Protein 7EN7 (pdb70)

Foldseek 3Di:
DPDPVVVVVVLVVLLVVQLVVLVVPDDVVVLLVVLVLQLQAQEEEEEDEDLQLVLSVVLQVLCVLLPHHYHRDHPLVVLQVVLLVDAASHEYEQEDADLEDPSSLNSLVNNVVRNHAYEYEYAPDDHSNVVSHPHYRHGDSPDDDPVCSSVSSSSRSNSSSVVSSVSNCVVVVPSSVVSVVVVVVVVVVVD

Sequence (191 aa):
DDSLEVIARKLNREKELALEQTCALLDYARLQKIIEVISKAPFIQITGLGGSALVGRDLSFKLMKIGYRVACEADTHVQATVSQALKKGDVQIAISYSGSKKEIVLCAEAARKQGATVIAITSLTDSPLRRLAHFTLDTVSGETEWRSSSMSTRTAQNSVTDLLFVGLVQLNDVESLKMIQRSSELTQRLK

CATH classification: 3.40.50.10490

Solvent-accessible surface area: 10628 Å² total; per-residue (Å²): 148,86,49,151,143,21,54,51,148,86,36,90,120,19,56,91,58,0,78,102,66,1,63,83,68,25,68,128,81,68,8,73,102,0,8,65,28,0,32,160,11,71,71,0,4,2,2,2,61,54,47,13,17,125,3,0,121,68,2,3,104,51,1,86,88,9,49,32,163,20,18,34,83,69,70,25,145,69,3,31,79,35,0,101,50,1,135,176,38,7,0,0,1,0,0,5,66,43,0,67,109,168,66,2,26,92,1,0,93,25,0,94,175,82,38,1,30,0,0,0,0,0,9,103,75,117,6,48,0,63,149,38,15,81,51,19,0,14,0,26,11,19,178,42,76,215,109,12,47,81,58,0,21,100,23,0,3,32,31,2,3,67,64,1,30,89,7,1,34,134,75,80,77,88,82,2,112,101,35,61,99,126,32,61,99,108,87,110,189,154,197

Structure (mmCIF, N/CA/C/O backbone):
data_7EN7
#
_entry.id   7EN7
#
_cell.length_a   58.411
_cell.length_b   72.759
_cell.length_c   81.765
_cell.angle_alpha   90.000
_cell.angle_beta   90.000
_cell.angle_gamma   90.000
#
_symmetry.space_group_name_H-M   'I 2 2 2'
#
loop_
_entity.id
_entity.type
_entity.pdbx_description
1 polymer 'HTH-type transcriptional regulator MurR'
2 non-polymer '(2R)-2-[(2R,3R,4R,5S,6R)-3-acetamido-2,5-bis(oxidanyl)-6-(phosphonooxymethyl)oxan-4-yl]oxypropanoic acid'
3 water water
#
loop_
_atom_site.group_PDB
_atom_site.id
_atom_site.type_symbol
_atom_site.label_atom_id
_atom_site.label_alt_id
_atom_site.label_comp_id
_atom_site.label_asym_id
_atom_site.label_entity_id
_atom_site.label_seq_id
_atom_site.pdbx_PDB_ins_code
_atom_site.Cartn_x
_atom_site.Cartn_y
_atom_site.Cartn_z
_atom_site.occupancy
_atom_site.B_iso_or_equiv
_atom_site.auth_seq_id
_atom_site.auth_comp_id
_atom_site.auth_asym_id
_atom_site.auth_atom_id
_atom_site.pdbx_PDB_model_num
ATOM 1 N N . ASP A 1 5 ? 21.621 -7.223 -33.193 1.00 35.12 95 ASP A N 1
ATOM 2 C CA . ASP A 1 5 ? 21.523 -5.857 -32.692 1.00 42.40 95 ASP A CA 1
ATOM 3 C C . ASP 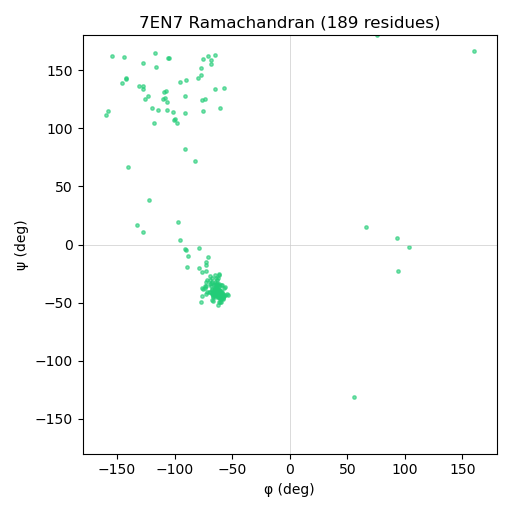A 1 5 ? 20.521 -5.783 -31.549 1.00 27.73 95 ASP A C 1
ATOM 4 O O . ASP A 1 5 ? 19.335 -6.050 -31.730 1.00 31.21 95 ASP A O 1
ATOM 9 N N . ASP A 1 6 ? 21.011 -5.418 -30.369 1.00 21.26 96 ASP A N 1
ATOM 10 C CA . ASP A 1 6 ? 20.205 -5.303 -29.162 1.00 18.63 96 ASP A CA 1
ATOM 11 C C . ASP A 1 6 ? 20.294 -3.891 -28.590 1.00 18.04 96 ASP A C 1
ATOM 12 O O . ASP A 1 6 ? 20.339 -3.691 -27.373 1.00 18.82 96 ASP A O 1
ATOM 17 N N . SER A 1 7 ? 20.329 -2.892 -29.470 1.00 17.43 97 SER A N 1
ATOM 18 C CA . SER A 1 7 ? 20.381 -1.508 -29.024 1.00 16.97 97 SER A CA 1
ATOM 19 C C . SER A 1 7 ? 19.065 -1.116 -28.364 1.00 14.22 97 SER A C 1
ATOM 20 O O . SER A 1 7 ? 18.019 -1.731 -28.580 1.00 14.38 97 SER A O 1
ATOM 23 N N . LEU A 1 8 ? 19.126 -0.064 -27.542 1.00 15.52 98 LEU A N 1
ATOM 24 C CA . LEU A 1 8 ? 17.920 0.415 -26.878 1.00 13.71 98 LEU A CA 1
ATOM 25 C C . LEU A 1 8 ? 16.846 0.825 -27.878 1.00 13.20 98 LEU A C 1
ATOM 26 O O . LEU A 1 8 ? 15.657 0.640 -27.618 1.00 13.42 98 LEU A O 1
ATOM 31 N N . GLU A 1 9 ? 17.239 1.385 -29.022 1.00 14.68 99 GLU A N 1
ATOM 32 C CA . GLU A 1 9 ? 16.247 1.765 -30.024 1.00 16.11 99 GLU A CA 1
ATOM 33 C C . GLU A 1 9 ? 15.538 0.540 -30.589 1.00 14.09 99 GLU A C 1
ATOM 34 O O . GLU A 1 9 ? 14.319 0.559 -30.794 1.00 14.91 99 GLU A O 1
ATOM 40 N N . VAL A 1 10 ? 16.289 -0.531 -30.856 1.00 14.61 100 VAL A N 1
ATOM 41 C CA . VAL A 1 10 ? 15.679 -1.774 -31.324 1.00 15.05 100 VAL A CA 1
ATOM 42 C C . VAL A 1 10 ? 14.767 -2.361 -30.253 1.00 13.68 100 VAL A C 1
ATOM 43 O O . VAL A 1 10 ? 13.661 -2.834 -30.547 1.00 14.23 100 VAL A O 1
ATOM 47 N N . ILE A 1 11 ? 15.216 -2.335 -28.997 1.00 13.25 101 ILE A N 1
ATOM 48 C CA . ILE A 1 11 ? 14.409 -2.843 -27.888 1.00 12.26 101 ILE A CA 1
ATOM 49 C C . ILE A 1 11 ? 13.095 -2.080 -27.789 1.00 12.34 101 ILE A C 1
ATOM 50 O O . ILE A 1 11 ? 12.021 -2.675 -27.655 1.00 12.82 101 ILE A O 1
ATOM 55 N N . ALA A 1 12 ? 13.163 -0.748 -27.855 1.00 13.07 102 ALA A N 1
ATOM 56 C CA . ALA A 1 12 ? 11.954 0.061 -27.742 1.00 12.52 102 ALA A CA 1
ATOM 57 C C . ALA A 1 12 ? 10.988 -0.234 -28.879 1.00 13.70 102 ALA A C 1
ATOM 58 O O . ALA A 1 12 ? 9.779 -0.369 -28.659 1.00 14.48 102 ALA A O 1
ATOM 60 N N . ARG A 1 13 ? 11.508 -0.350 -30.098 1.00 15.16 103 ARG A N 1
ATOM 61 C CA . ARG A 1 13 ? 10.665 -0.644 -31.252 1.00 17.86 103 ARG A CA 1
ATOM 62 C C . ARG A 1 13 ? 9.978 -1.995 -31.098 1.00 15.98 103 ARG A C 1
ATOM 63 O O . ARG A 1 13 ? 8.770 -2.124 -31.337 1.00 17.34 103 ARG A O 1
ATOM 71 N N . LYS A 1 14 ? 10.733 -3.013 -30.679 1.00 16.22 104 LYS A N 1
ATOM 72 C CA . LYS A 1 14 ? 10.162 -4.348 -30.532 1.00 16.03 104 LYS A CA 1
ATOM 73 C C . LYS A 1 14 ? 9.141 -4.384 -29.404 1.00 15.87 104 LYS A C 1
ATOM 74 O O . LYS A 1 14 ? 8.110 -5.062 -29.511 1.00 16.13 104 LYS A O 1
ATOM 80 N N . LEU A 1 15 ? 9.414 -3.669 -28.312 1.00 14.33 105 LEU A N 1
ATOM 81 C CA . LEU A 1 15 ? 8.490 -3.658 -27.187 1.00 13.40 105 LEU A CA 1
ATOM 82 C C . LEU A 1 15 ? 7.184 -2.962 -27.547 1.00 11.17 105 LEU A C 1
ATOM 83 O O . LEU A 1 15 ? 6.105 -3.428 -27.166 1.00 13.05 105 LEU A O 1
ATOM 88 N N . ASN A 1 16 ? 7.256 -1.838 -28.265 1.00 12.92 106 ASN A N 1
ATOM 89 C CA . ASN A 1 16 ? 6.028 -1.171 -28.689 1.00 12.55 106 ASN A CA 1
ATOM 90 C C . ASN A 1 16 ? 5.191 -2.075 -29.581 1.00 13.23 106 ASN A C 1
ATOM 91 O O . ASN A 1 16 ? 3.961 -2.122 -29.450 1.00 13.54 106 ASN A O 1
ATOM 96 N N . ARG A 1 17 ? 5.836 -2.808 -30.489 1.00 14.02 107 ARG A N 1
ATOM 97 C CA . ARG A 1 17 ? 5.099 -3.729 -31.345 1.00 15.45 107 ARG A CA 1
ATOM 98 C C . ARG A 1 17 ? 4.487 -4.863 -30.533 1.00 14.19 107 ARG A C 1
ATOM 99 O O . ARG A 1 17 ? 3.348 -5.274 -30.788 1.00 15.19 107 ARG A O 1
ATOM 107 N N . GLU A 1 18 ? 5.235 -5.385 -29.557 1.00 13.74 108 GLU A N 1
ATOM 108 C CA . GLU A 1 18 ? 4.709 -6.410 -28.661 1.00 14.30 108 GLU A CA 1
ATOM 109 C C . GLU A 1 18 ? 3.455 -5.925 -27.943 1.00 13.08 108 GLU A C 1
ATOM 110 O O . GLU A 1 18 ? 2.458 -6.655 -27.843 1.00 14.17 108 GLU A O 1
ATOM 116 N N . LYS A 1 19 ? 3.479 -4.692 -27.440 1.00 11.87 109 LYS A N 1
ATOM 117 C CA . LYS A 1 19 ? 2.308 -4.136 -26.774 1.00 11.62 109 LYS A CA 1
ATOM 118 C C . LYS A 1 19 ? 1.153 -3.931 -27.745 1.00 11.81 109 LYS A C 1
ATOM 119 O O . LYS A 1 19 ? -0.003 -4.218 -27.408 1.00 12.06 109 LYS A O 1
ATOM 125 N N . GLU A 1 20 ? 1.441 -3.447 -28.958 1.00 12.59 110 GLU A N 1
ATOM 126 C CA . GLU A 1 20 ? 0.391 -3.301 -29.964 1.00 12.45 110 GLU A CA 1
ATOM 127 C C . GLU A 1 20 ? -0.292 -4.633 -30.244 1.00 13.62 110 GLU A C 1
ATOM 128 O O . GLU A 1 20 ? -1.524 -4.700 -30.359 1.00 13.89 110 GLU A O 1
ATOM 134 N N . LEU A 1 21 ? 0.495 -5.704 -30.355 1.00 12.53 111 LEU A N 1
ATOM 135 C CA . LEU A 1 21 ? -0.066 -7.020 -30.641 1.00 15.02 111 LEU A CA 1
ATOM 136 C C . LEU A 1 21 ? -0.886 -7.542 -29.466 1.00 13.96 111 LEU A C 1
ATOM 137 O O . LEU A 1 21 ? -1.908 -8.212 -29.666 1.00 15.34 111 LEU A O 1
ATOM 142 N N . ALA A 1 22 ? -0.461 -7.245 -28.235 1.00 12.76 112 ALA A N 1
ATOM 143 C CA . ALA A 1 22 ? -1.249 -7.638 -27.073 1.00 12.09 112 ALA A CA 1
ATOM 144 C C . ALA A 1 22 ? -2.591 -6.921 -27.051 1.00 10.98 112 ALA A C 1
ATOM 145 O O . ALA A 1 22 ? -3.623 -7.536 -26.755 1.00 12.27 112 ALA A O 1
ATOM 147 N N . LEU A 1 23 ? -2.597 -5.620 -27.356 1.00 11.11 113 LEU A N 1
ATOM 148 C CA . LEU A 1 23 ? -3.849 -4.877 -27.434 1.00 12.10 113 LEU A CA 1
ATOM 149 C C . LEU A 1 23 ? -4.753 -5.467 -28.504 1.00 13.91 113 LEU A C 1
ATOM 150 O O . LEU A 1 23 ? -5.956 -5.666 -28.285 1.00 13.08 113 LEU A O 1
ATOM 155 N N . GLU A 1 24 ? -4.176 -5.767 -29.669 1.00 13.08 114 GLU A N 1
ATOM 156 C CA . GLU A 1 24 ? -4.949 -6.264 -30.801 1.00 14.49 114 GLU A CA 1
ATOM 157 C C . GLU A 1 24 ? -5.525 -7.642 -30.513 1.00 12.66 114 GLU A C 1
ATOM 158 O O . GLU A 1 24 ? -6.712 -7.897 -30.757 1.00 15.71 114 GLU A O 1
ATOM 164 N N . GLN A 1 25 ? -4.689 -8.558 -30.025 1.00 13.60 115 GLN A N 1
ATOM 165 C CA . GLN A 1 25 ? -5.147 -9.926 -29.812 1.00 13.19 115 GLN A CA 1
ATOM 166 C C . GLN A 1 25 ? -6.143 -10.015 -28.664 1.00 11.78 115 GLN A C 1
ATOM 167 O O . GLN A 1 25 ? -7.078 -10.821 -28.718 1.00 13.92 115 GLN A O 1
ATOM 173 N N . THR A 1 26 ? -5.975 -9.186 -27.636 1.00 10.79 116 THR A N 1
ATOM 174 C CA . THR A 1 26 ? -6.957 -9.142 -26.560 1.00 10.42 116 THR A CA 1
ATOM 175 C C . THR A 1 26 ? -8.283 -8.591 -27.066 1.00 11.74 116 THR A C 1
ATOM 176 O O . THR A 1 26 ? -9.350 -9.160 -26.789 1.00 11.57 116 THR A O 1
ATOM 180 N N . CYS A 1 27 ? -8.226 -7.513 -27.850 1.00 13.84 117 CYS A N 1
ATOM 181 C CA . CYS A 1 27 ? -9.434 -6.890 -28.375 1.00 15.03 117 CYS A CA 1
ATOM 182 C C . CYS A 1 27 ? -10.185 -7.847 -29.286 1.00 12.74 117 CYS A C 1
ATOM 183 O O . CYS A 1 27 ? -11.423 -7.891 -29.280 1.00 15.59 117 CYS A O 1
ATOM 186 N N . ALA A 1 28 ? -9.447 -8.637 -30.060 1.00 14.24 118 ALA A N 1
ATOM 187 C CA . ALA A 1 28 ? -10.061 -9.543 -31.019 1.00 16.44 118 ALA A CA 1
ATOM 188 C C . ALA A 1 28 ? -10.966 -10.576 -30.356 1.00 14.07 118 ALA A C 1
ATOM 189 O O . ALA A 1 28 ? -11.890 -11.076 -31.007 1.00 16.73 118 ALA A O 1
ATOM 191 N N . LEU A 1 29 ? -10.738 -10.909 -29.084 1.00 12.72 119 LEU A N 1
ATOM 192 C CA . LEU A 1 29 ? -11.522 -11.943 -28.417 1.00 12.75 119 LEU A CA 1
ATOM 193 C C . LEU A 1 29 ? -12.789 -11.420 -27.760 1.00 12.62 119 LEU A C 1
ATOM 194 O O . LEU A 1 29 ? -13.616 -12.225 -27.321 1.00 15.22 119 LEU A O 1
ATOM 199 N N . LEU A 1 30 ? -12.959 -10.106 -27.669 1.00 12.45 120 LEU A N 1
ATOM 200 C CA . LEU A 1 30 ? -14.083 -9.547 -26.932 1.00 13.26 120 LEU A CA 1
ATOM 201 C C . LEU A 1 30 ? -15.411 -9.913 -27.580 1.00 12.62 120 LEU A C 1
ATOM 202 O O . LEU A 1 30 ? -15.585 -9.779 -28.794 1.00 15.65 120 LEU A O 1
ATOM 207 N N . ASP A 1 31 ? -16.355 -10.355 -26.754 1.00 12.86 121 ASP A N 1
ATOM 208 C CA . ASP A 1 31 ? -17.760 -10.458 -27.129 1.00 13.70 121 ASP A CA 1
ATOM 209 C C . ASP A 1 31 ? -18.422 -9.196 -26.582 1.00 12.81 121 ASP A C 1
ATOM 210 O O . ASP A 1 31 ? -18.643 -9.082 -25.375 1.00 12.47 121 ASP A O 1
ATOM 215 N N . TYR A 1 32 ? -18.716 -8.245 -27.456 1.00 14.23 122 TYR A N 1
ATOM 216 C CA . TYR A 1 32 ? -19.181 -6.909 -27.001 1.00 14.10 122 TYR A CA 1
ATOM 217 C C . TYR A 1 32 ? -20.551 -6.949 -26.338 1.00 14.98 122 TYR A C 1
ATOM 218 O O . TYR A 1 32 ? -20.798 -6.130 -25.487 1.00 17.27 122 TYR A O 1
ATOM 227 N N . ALA A 1 33 ? -21.407 -7.858 -26.784 1.00 17.12 123 ALA A N 1
ATOM 228 C CA . ALA A 1 33 ? -22.682 -8.026 -26.091 1.00 18.69 123 ALA A CA 1
ATOM 229 C C . ALA A 1 33 ? -22.475 -8.558 -24.677 1.00 20.16 123 ALA A C 1
ATOM 230 O O . ALA A 1 33 ? -23.109 -8.085 -23.725 1.00 22.84 123 ALA A O 1
ATOM 232 N N . ARG A 1 34 ? -21.595 -9.547 -24.519 1.00 18.71 124 ARG A N 1
ATOM 233 C CA . ARG A 1 34 ? -21.281 -10.060 -23.190 1.00 22.32 124 ARG A CA 1
ATOM 234 C C . ARG A 1 34 ? -20.610 -8.985 -22.342 1.00 17.97 124 ARG A C 1
ATOM 235 O O . ARG A 1 34 ? -20.832 -8.903 -21.127 1.00 18.64 124 ARG A O 1
ATOM 243 N N . LEU A 1 35 ? -19.794 -8.141 -22.973 1.00 14.75 125 LEU A N 1
ATOM 244 C CA . LEU A 1 35 ? -19.118 -7.082 -22.236 1.00 13.31 125 LEU A CA 1
ATOM 245 C C . LEU A 1 35 ? -20.108 -6.049 -21.707 1.00 12.58 125 LEU A C 1
ATOM 246 O O . LEU A 1 35 ? -19.990 -5.599 -20.559 1.00 12.54 125 LEU A O 1
ATOM 251 N N . GLN A 1 36 ? -21.088 -5.659 -22.524 1.00 14.40 126 GLN A N 1
ATOM 252 C CA . GLN A 1 36 ? -22.094 -4.712 -22.052 1.00 14.59 126 GLN A CA 1
ATOM 253 C C . GLN A 1 36 ? -22.841 -5.262 -20.844 1.00 17.40 126 GLN A C 1
ATOM 254 O O . GLN A 1 36 ? -23.131 -4.524 -19.894 1.00 15.20 126 GLN A O 1
ATOM 260 N N . LYS A 1 37 ? -23.156 -6.562 -20.867 1.00 17.06 127 LYS A N 1
ATOM 261 C CA . LYS A 1 37 ? -23.798 -7.221 -19.732 1.00 17.63 127 LYS A CA 1
ATOM 262 C C . LYS A 1 37 ? -22.926 -7.151 -18.488 1.00 14.49 127 LYS A C 1
ATOM 263 O O . LYS A 1 37 ? -23.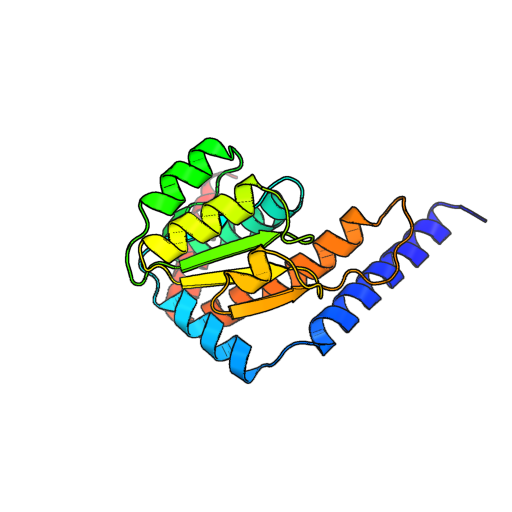416 -6.877 -17.383 1.00 15.12 127 LYS A O 1
ATOM 269 N N . ILE A 1 38 ? -21.649 -7.422 -18.654 1.00 14.83 128 ILE A N 1
ATOM 270 C CA . ILE A 1 38 ? -20.732 -7.403 -17.485 1.00 14.09 128 ILE A CA 1
ATOM 271 C C . ILE A 1 38 ? -20.698 -5.985 -16.898 1.00 11.57 128 ILE A C 1
ATOM 272 O O . ILE A 1 38 ? -20.716 -5.836 -15.691 1.00 11.78 128 ILE A O 1
ATOM 277 N N . ILE A 1 39 ? -20.594 -4.989 -17.775 1.00 10.81 129 ILE A N 1
ATOM 278 C CA . ILE A 1 39 ? -20.561 -3.610 -17.300 1.00 11.54 129 ILE A CA 1
ATOM 279 C C . ILE A 1 39 ? -21.824 -3.280 -16.515 1.00 11.06 129 ILE A C 1
ATOM 280 O O . ILE A 1 39 ? -21.765 -2.648 -15.451 1.00 12.11 129 ILE A O 1
ATOM 285 N N . GLU A 1 40 ? -22.983 -3.721 -17.008 1.00 12.40 130 GLU A N 1
ATOM 286 C CA . GLU A 1 40 ? -24.221 -3.490 -16.269 1.00 13.52 130 GLU A CA 1
ATOM 287 C C . GLU A 1 40 ? -24.193 -4.172 -14.905 1.00 13.68 130 GLU A C 1
ATOM 288 O O . GLU A 1 40 ? -24.613 -3.587 -13.899 1.00 13.87 130 GLU A O 1
ATOM 294 N N . VAL A 1 41 ? -23.686 -5.404 -14.848 1.00 12.56 131 VAL A N 1
ATOM 295 C CA . VAL A 1 41 ? -23.597 -6.119 -13.576 1.00 13.45 131 VAL A CA 1
ATOM 296 C C . VAL A 1 41 ? -22.723 -5.350 -12.588 1.00 12.71 131 VAL A C 1
ATOM 297 O O . VAL A 1 41 ? -23.074 -5.188 -11.412 1.00 13.00 131 VAL A O 1
ATOM 301 N N . ILE A 1 42 ? -21.566 -4.875 -13.052 1.00 11.26 132 ILE A N 1
ATOM 302 C CA . ILE A 1 42 ? -20.691 -4.094 -12.182 1.00 11.42 132 ILE A CA 1
ATOM 303 C C . ILE A 1 42 ? -21.394 -2.832 -11.705 1.00 10.56 132 ILE A C 1
ATOM 304 O O . ILE A 1 42 ? -21.305 -2.462 -10.529 1.00 11.34 132 ILE A O 1
ATOM 309 N N . SER A 1 43 ? -22.100 -2.151 -12.610 1.00 11.23 133 SER A N 1
ATOM 310 C CA . SER A 1 43 ? -22.703 -0.865 -12.268 1.00 12.91 133 SER A CA 1
ATOM 311 C C . SER A 1 43 ? -23.723 -0.990 -11.142 1.00 14.43 133 SER A C 1
ATOM 312 O O . SER A 1 43 ? -23.959 -0.021 -10.410 1.00 15.04 133 SER A O 1
ATOM 315 N N . LYS A 1 44 ? -24.327 -2.167 -10.985 1.00 13.28 134 LYS A N 1
ATOM 316 C CA . LYS A 1 44 ? -25.351 -2.405 -9.976 1.00 14.87 134 LYS A CA 1
ATOM 317 C C . LYS A 1 44 ? -24.797 -2.898 -8.646 1.00 14.54 134 LYS A C 1
ATOM 318 O O . LYS A 1 44 ? -25.570 -3.051 -7.693 1.00 17.78 134 LYS A O 1
ATOM 324 N N . ALA A 1 45 ? -23.503 -3.152 -8.555 1.00 13.35 135 ALA A N 1
ATOM 325 C CA . ALA A 1 45 ? -22.947 -3.768 -7.354 1.00 13.60 135 ALA A CA 1
ATOM 326 C C . ALA A 1 45 ? -22.897 -2.768 -6.203 1.00 13.41 135 ALA A C 1
ATOM 327 O O . ALA A 1 45 ? -22.304 -1.692 -6.347 1.00 15.36 135 ALA A O 1
ATOM 329 N N . PRO A 1 46 ? -23.484 -3.088 -5.043 1.00 15.00 136 PRO A N 1
ATOM 330 C CA . PRO A 1 46 ? -23.292 -2.218 -3.872 1.00 15.44 136 PRO A CA 1
ATOM 331 C C . PRO A 1 46 ? -21.851 -2.163 -3.399 1.00 13.38 136 PRO A C 1
ATOM 332 O O . PRO A 1 46 ? -21.430 -1.157 -2.815 1.00 15.62 136 PRO A O 1
ATOM 336 N N . PHE A 1 47 ? -21.085 -3.230 -3.622 1.00 12.86 137 PHE A N 1
ATOM 337 C CA . PHE A 1 47 ? -19.682 -3.291 -3.241 1.00 12.29 137 PHE A CA 1
ATOM 338 C C . PHE A 1 47 ? -18.956 -4.110 -4.296 1.00 10.78 137 PHE A C 1
ATOM 339 O O . PHE A 1 47 ? -19.482 -5.121 -4.774 1.00 11.29 137 PHE A O 1
ATOM 347 N N . ILE A 1 48 ? -17.759 -3.663 -4.661 1.00 9.98 138 ILE A N 1
ATOM 348 C CA . ILE A 1 48 ? -16.921 -4.341 -5.642 1.00 8.98 138 ILE A CA 1
ATOM 349 C C . ILE A 1 48 ? -15.595 -4.649 -4.968 1.00 8.50 138 ILE A C 1
ATOM 350 O O . ILE A 1 48 ? -14.967 -3.751 -4.399 1.00 10.03 138 ILE A O 1
ATOM 355 N N . GLN A 1 49 ? -15.164 -5.902 -5.032 1.00 8.27 139 GLN A N 1
ATOM 356 C CA . GLN A 1 49 ? -13.817 -6.259 -4.615 1.00 7.58 139 GLN A CA 1
ATOM 357 C C . GLN A 1 49 ? -13.012 -6.595 -5.859 1.00 7.62 139 GLN A C 1
ATOM 358 O O . GLN A 1 49 ? -13.426 -7.442 -6.653 1.00 8.27 139 GLN A O 1
ATOM 364 N N . ILE A 1 50 ? -11.868 -5.941 -6.030 1.00 7.22 140 ILE A N 1
ATOM 365 C CA . ILE A 1 50 ? -10.949 -6.252 -7.122 1.00 7.69 140 ILE A CA 1
ATOM 366 C C . ILE A 1 50 ? -9.764 -6.982 -6.515 1.00 7.44 140 ILE A C 1
ATOM 367 O O . ILE A 1 50 ? -9.036 -6.407 -5.697 1.00 8.46 140 ILE A O 1
ATOM 372 N N . THR A 1 51 ? -9.574 -8.242 -6.892 1.00 7.40 141 THR A N 1
ATOM 373 C CA . THR A 1 51 ? -8.515 -9.062 -6.321 1.00 7.25 141 THR A CA 1
ATOM 374 C C . THR A 1 51 ? -7.373 -9.245 -7.311 1.00 6.80 141 THR A C 1
ATOM 375 O O . THR A 1 51 ? -7.530 -9.083 -8.531 1.00 7.32 141 THR A O 1
ATOM 379 N N . GLY A 1 52 ? -6.221 -9.613 -6.764 1.00 8.02 142 GLY A N 1
ATOM 380 C CA . GLY A 1 52 ? -5.050 -9.897 -7.569 1.00 8.90 142 GLY A CA 1
ATOM 381 C C . GLY A 1 52 ? -3.785 -9.821 -6.744 1.00 7.46 142 GLY A C 1
ATOM 382 O O . GLY A 1 52 ? -3.766 -9.293 -5.625 1.00 8.40 142 GLY A O 1
ATOM 383 N N . LEU A 1 53 ? -2.713 -10.341 -7.336 1.00 7.70 143 LEU A N 1
ATOM 384 C CA . LEU A 1 53 ? -1.379 -10.363 -6.755 1.00 8.56 143 LEU A CA 1
ATOM 385 C C . LEU A 1 53 ? -0.396 -9.766 -7.746 1.00 8.95 143 LEU A C 1
ATOM 386 O O . LEU A 1 53 ? -0.625 -9.776 -8.957 1.00 9.55 143 LEU A O 1
ATOM 391 N N . GLY A 1 54 ? 0.726 -9.270 -7.220 1.00 9.88 144 GLY A N 1
ATOM 392 C CA . GLY A 1 54 ? 1.815 -8.843 -8.090 1.00 11.04 144 GLY A CA 1
ATOM 393 C C . GLY A 1 54 ? 1.377 -7.808 -9.104 1.00 9.73 144 GLY A C 1
ATOM 394 O O . GLY A 1 54 ? 0.722 -6.812 -8.773 1.00 10.58 144 GLY A O 1
ATOM 395 N N . GLY A 1 55 ? 1.729 -8.047 -10.371 1.00 11.80 145 GLY A N 1
ATOM 396 C CA . GLY A 1 55 ? 1.367 -7.111 -11.418 1.00 10.47 145 GLY A CA 1
A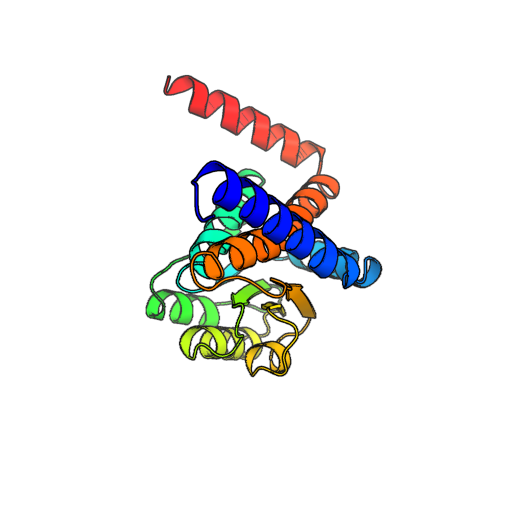TOM 397 C C . GLY A 1 55 ? -0.133 -6.976 -11.588 1.00 10.43 145 GLY A C 1
ATOM 398 O O . GLY A 1 55 ? -0.632 -5.897 -11.908 1.00 10.80 145 GLY A O 1
ATOM 399 N N . SER A 1 56 ? -0.868 -8.075 -11.395 1.00 9.59 146 SER A N 1
ATOM 400 C CA . SER A 1 56 ? -2.322 -8.019 -11.495 1.00 9.39 146 SER A CA 1
ATOM 401 C C . SER A 1 56 ? -2.924 -7.141 -10.410 1.00 7.89 146 SER A C 1
ATOM 402 O O . SER A 1 56 ? -3.948 -6.487 -10.645 1.00 8.83 146 SER A O 1
ATOM 405 N N . ALA A 1 57 ? -2.314 -7.124 -9.225 1.00 7.89 147 ALA A N 1
ATOM 406 C CA . ALA A 1 57 ? -2.792 -6.258 -8.153 1.00 8.35 147 ALA A CA 1
ATOM 407 C C . ALA A 1 57 ? -2.620 -4.790 -8.515 1.00 8.00 147 ALA A C 1
ATOM 408 O O . ALA A 1 57 ? -3.449 -3.954 -8.141 1.00 9.11 147 ALA A O 1
ATOM 410 N N . LEU A 1 58 ? -1.549 -4.449 -9.233 1.00 7.30 148 LEU A N 1
ATOM 411 C CA . LEU A 1 58 ? -1.359 -3.059 -9.641 1.00 8.16 148 LEU A CA 1
ATOM 412 C C . LEU A 1 58 ? -2.373 -2.654 -10.700 1.00 7.22 148 LEU A C 1
ATOM 413 O O . LEU A 1 58 ? -2.897 -1.533 -10.669 1.00 7.87 148 LEU A O 1
ATOM 418 N N . VAL A 1 59 ? -2.650 -3.546 -11.657 1.00 7.92 149 VAL A N 1
ATOM 419 C CA . VAL A 1 59 ? -3.725 -3.303 -12.615 1.00 8.48 149 VAL A CA 1
ATOM 420 C C . VAL A 1 59 ? -5.045 -3.095 -11.882 1.00 6.93 149 VAL A C 1
ATOM 421 O O . VAL A 1 59 ? -5.824 -2.192 -12.204 1.00 7.38 149 VAL A O 1
ATOM 425 N N . GLY A 1 60 ? -5.314 -3.943 -10.887 1.00 6.99 150 GLY A N 1
ATOM 426 C CA . GLY A 1 60 ? -6.535 -3.794 -10.110 1.00 7.44 150 GLY A CA 1
ATOM 427 C C . GLY A 1 60 ? -6.597 -2.473 -9.366 1.00 6.93 150 GLY A C 1
ATOM 428 O O . GLY A 1 60 ? -7.640 -1.813 -9.331 1.00 7.37 150 GLY A O 1
ATOM 429 N N . ARG A 1 61 ? -5.478 -2.069 -8.763 1.00 7.37 151 ARG A N 1
ATOM 430 C CA . ARG A 1 61 ? -5.437 -0.805 -8.030 1.00 8.72 151 ARG A CA 1
ATOM 431 C C . ARG A 1 61 ? -5.691 0.376 -8.957 1.00 8.35 151 ARG A C 1
ATOM 432 O O . ARG A 1 61 ? -6.384 1.336 -8.585 1.00 9.04 151 ARG A O 1
ATOM 440 N N . ASP A 1 62 ? -5.120 0.318 -10.162 1.00 7.99 152 ASP A N 1
ATOM 441 C CA . ASP A 1 62 ? -5.317 1.342 -11.182 1.00 9.28 152 ASP A CA 1
ATOM 442 C C . ASP A 1 62 ? -6.801 1.493 -11.510 1.00 8.37 152 ASP A C 1
ATOM 443 O O . ASP A 1 62 ? -7.336 2.608 -11.539 1.00 10.96 152 ASP A O 1
ATOM 448 N N . LEU A 1 63 ? -7.502 0.370 -11.716 1.00 8.24 153 LEU A N 1
ATOM 449 C CA . LEU A 1 63 ? -8.943 0.435 -11.935 1.00 8.42 153 LEU A CA 1
ATOM 450 C C . LEU A 1 63 ? -9.668 0.926 -10.687 1.00 9.14 153 LEU A C 1
ATOM 451 O O . LEU A 1 63 ? -10.603 1.734 -10.787 1.00 10.09 153 LEU A O 1
ATOM 456 N N . SER A 1 64 ? -9.242 0.463 -9.509 1.00 9.39 154 SER A N 1
ATOM 457 C CA . SER A 1 64 ? -9.956 0.793 -8.276 1.00 9.04 154 SER A CA 1
ATOM 458 C C . SER A 1 64 ? -9.985 2.295 -8.029 1.00 8.36 154 SER A C 1
ATOM 459 O O . SER A 1 64 ? -11.019 2.845 -7.636 1.00 10.20 154 SER A O 1
ATOM 462 N N . PHE A 1 65 ? -8.867 2.979 -8.267 1.00 8.71 155 PHE A N 1
ATOM 463 C CA . PHE A 1 65 ? -8.830 4.415 -8.019 1.00 9.47 155 PHE A CA 1
ATOM 464 C C . PHE A 1 65 ? -9.810 5.145 -8.928 1.00 9.63 155 PHE A C 1
ATOM 465 O O . PHE A 1 65 ? -10.485 6.093 -8.500 1.00 9.82 155 PHE A O 1
ATOM 473 N N . LYS A 1 66 ? -9.901 4.722 -10.189 1.00 9.34 156 LYS A N 1
ATOM 474 C CA . LYS A 1 66 ? -10.833 5.367 -11.104 1.00 11.13 156 LYS A CA 1
ATOM 475 C C . LYS A 1 66 ? -12.281 5.095 -10.710 1.00 11.16 156 LYS A C 1
ATOM 476 O O . LYS A 1 66 ? -13.115 6.008 -10.737 1.00 10.79 156 LYS A O 1
ATOM 482 N N . LEU A 1 67 ? -12.597 3.853 -10.332 1.00 9.46 157 LEU A N 1
ATOM 483 C CA . LEU A 1 67 ? -13.968 3.538 -9.937 1.00 9.84 157 LEU A CA 1
ATOM 484 C C . LEU A 1 67 ? -14.361 4.277 -8.666 1.00 9.88 157 LEU A C 1
ATOM 485 O O . LEU A 1 67 ? -15.495 4.751 -8.543 1.00 10.33 157 LEU A O 1
ATOM 490 N N . MET A 1 68 ? -13.435 4.396 -7.714 1.00 8.89 158 MET A N 1
ATOM 491 C CA . MET A 1 68 ? -13.767 5.117 -6.490 1.00 9.64 158 MET A CA 1
ATOM 492 C C . MET A 1 68 ? -14.029 6.588 -6.770 1.00 9.78 158 MET A C 1
ATOM 493 O O . MET A 1 68 ? -14.932 7.189 -6.176 1.00 10.42 158 MET A O 1
ATOM 498 N N . LYS A 1 69 ? -13.264 7.179 -7.689 1.00 9.80 159 LYS A N 1
ATOM 499 C CA . LYS A 1 69 ? -13.458 8.587 -8.014 1.00 11.23 159 LYS A CA 1
ATOM 500 C C . LYS A 1 69 ? -14.853 8.849 -8.565 1.00 10.79 159 LYS A C 1
ATOM 501 O O . LYS A 1 69 ? -15.427 9.913 -8.309 1.00 12.55 159 LYS A O 1
ATOM 507 N N . ILE A 1 70 ? -15.415 7.901 -9.312 1.00 11.04 160 ILE A N 1
ATOM 508 C CA . ILE A 1 70 ? -16.743 8.065 -9.888 1.00 11.34 160 ILE A CA 1
ATOM 509 C C . ILE A 1 70 ? -17.826 7.399 -9.034 1.00 12.13 160 ILE A C 1
ATOM 510 O O . ILE A 1 70 ? -18.927 7.139 -9.522 1.00 14.01 160 ILE A O 1
ATOM 515 N N . GLY A 1 71 ? -17.535 7.136 -7.758 1.00 10.25 161 GLY A N 1
ATOM 516 C CA . GLY A 1 71 ? -18.572 6.854 -6.791 1.00 11.46 161 GLY A CA 1
ATOM 517 C C . GLY A 1 71 ? -18.761 5.408 -6.387 1.00 11.20 161 GLY A C 1
ATOM 518 O O . GLY A 1 71 ? -19.607 5.139 -5.528 1.00 13.79 161 GLY A O 1
ATOM 519 N N . TYR A 1 72 ? -18.013 4.472 -6.957 1.00 9.68 162 TYR A N 1
ATOM 520 C CA . TYR A 1 72 ? -18.165 3.078 -6.567 1.00 10.16 162 TYR A CA 1
ATOM 521 C C . TYR A 1 72 ? -17.491 2.802 -5.233 1.00 10.14 162 TYR A C 1
ATO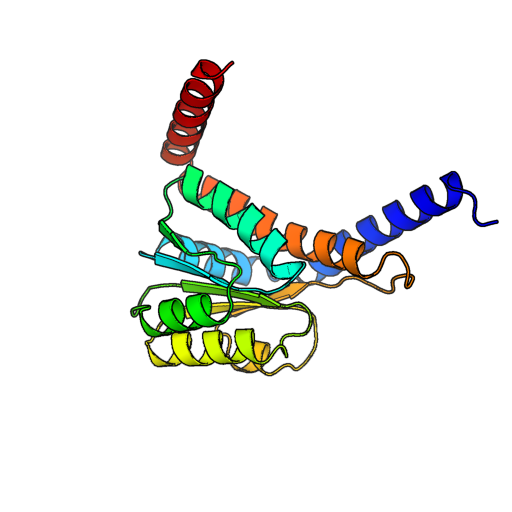M 522 O O . TYR A 1 72 ? -16.457 3.390 -4.892 1.00 10.95 162 TYR A O 1
ATOM 531 N N . ARG A 1 73 ? -18.096 1.893 -4.474 1.00 10.60 163 ARG A N 1
ATOM 532 C CA . ARG A 1 73 ? -17.521 1.409 -3.224 1.00 10.44 163 ARG A CA 1
ATOM 533 C C . ARG A 1 73 ? -16.683 0.184 -3.568 1.00 9.99 163 ARG A C 1
ATOM 534 O O . ARG A 1 73 ? -17.221 -0.846 -3.993 1.00 10.79 163 ARG A O 1
ATOM 542 N N . VAL A 1 74 ? -15.367 0.303 -3.408 1.00 9.73 164 VAL A N 1
ATOM 543 C CA . VAL A 1 74 ? -14.423 -0.676 -3.930 1.00 9.56 164 VAL A CA 1
ATOM 544 C C . VAL A 1 74 ? -13.433 -1.073 -2.846 1.00 9.11 164 VAL A C 1
ATOM 545 O O . VAL A 1 74 ? -12.921 -0.219 -2.116 1.00 11.01 164 VAL A O 1
ATOM 549 N N . ALA A 1 75 ? -13.165 -2.373 -2.756 1.00 8.74 165 ALA A N 1
ATOM 550 C CA . ALA A 1 75 ? -12.085 -2.933 -1.955 1.00 8.14 165 ALA A CA 1
ATOM 551 C C . ALA A 1 75 ? -11.005 -3.420 -2.910 1.00 8.43 165 ALA A C 1
ATOM 552 O O . ALA A 1 75 ? -11.303 -4.111 -3.894 1.00 9.30 165 ALA A O 1
ATOM 554 N N . CYS A 1 76 ? -9.758 -3.063 -2.632 1.00 8.30 166 CYS A N 1
ATOM 555 C CA . CYS A 1 76 ? -8.651 -3.542 -3.453 1.00 8.81 166 CYS A CA 1
ATOM 556 C C . CYS A 1 76 ? -7.385 -3.409 -2.620 1.00 9.55 166 CYS A C 1
ATOM 557 O O . CYS A 1 76 ? -6.949 -2.287 -2.335 1.00 10.96 166 CYS A O 1
ATOM 560 N N . GLU A 1 77 ? -6.811 -4.547 -2.231 1.00 9.46 167 GLU A N 1
ATOM 561 C CA . GLU A 1 77 ? -5.744 -4.603 -1.241 1.00 12.22 167 GLU A CA 1
ATOM 562 C C . GLU A 1 77 ? -4.748 -5.674 -1.653 1.00 11.87 167 GLU A C 1
ATOM 563 O O . GLU A 1 77 ? -5.135 -6.720 -2.171 1.00 12.20 167 GLU A O 1
ATOM 569 N N . ALA A 1 78 ? -3.457 -5.400 -1.427 1.00 14.66 168 ALA A N 1
ATOM 570 C CA . ALA A 1 78 ? -2.416 -6.338 -1.836 1.00 19.15 168 ALA A CA 1
ATOM 571 C C . ALA A 1 78 ? -2.323 -7.554 -0.916 1.00 12.55 168 ALA A C 1
ATOM 572 O O . ALA A 1 78 ? -2.098 -8.667 -1.395 1.00 16.14 168 ALA A O 1
ATOM 574 N N . ASP A 1 79 ? -2.490 -7.358 0.396 1.00 11.56 169 ASP A N 1
ATOM 575 C CA . ASP A 1 79 ? -2.333 -8.443 1.362 1.00 10.19 169 ASP A CA 1
ATOM 576 C C . ASP A 1 79 ? -3.339 -9.556 1.070 1.00 9.03 169 ASP A C 1
ATOM 577 O O . ASP A 1 79 ? -4.553 -9.344 1.151 1.00 9.17 169 ASP A O 1
ATOM 582 N N . THR A 1 80 ? -2.835 -10.749 0.744 1.00 10.61 170 THR A N 1
ATOM 583 C CA . THR A 1 80 ? -3.718 -11.817 0.289 1.00 11.03 170 THR A CA 1
ATOM 584 C C . THR A 1 80 ? -4.610 -12.333 1.408 1.00 10.24 170 THR A C 1
ATOM 585 O O . THR A 1 80 ? -5.716 -12.822 1.146 1.00 10.80 170 THR A O 1
ATOM 589 N N . HIS A 1 81 ? -4.139 -12.281 2.652 1.00 9.89 171 HIS A N 1
ATOM 590 C CA . HIS A 1 81 ? -4.978 -12.746 3.746 1.00 10.45 171 HIS A CA 1
ATOM 591 C C . HIS A 1 81 ? -6.090 -11.746 4.033 1.00 9.50 171 HIS A C 1
ATOM 592 O O . HIS A 1 81 ? -7.228 -12.143 4.315 1.00 12.35 171 HIS A O 1
ATOM 599 N N . VAL A 1 82 ? -5.801 -10.446 3.903 1.00 9.08 172 VAL A N 1
ATOM 600 C CA . VAL A 1 82 ? -6.872 -9.452 3.985 1.00 9.67 172 VAL A CA 1
ATOM 601 C C . VAL A 1 82 ? -7.859 -9.642 2.841 1.00 8.39 172 VAL A C 1
ATOM 602 O O . VAL A 1 82 ? -9.077 -9.585 3.044 1.00 8.72 172 VAL A O 1
ATOM 606 N N . GLN A 1 83 ? -7.354 -9.877 1.620 1.00 8.55 173 GLN A N 1
ATOM 607 C CA . GLN A 1 83 ? -8.259 -10.114 0.496 1.00 8.47 173 GLN A CA 1
ATOM 608 C C . GLN A 1 83 ? -9.229 -11.247 0.803 1.00 7.97 173 GLN A C 1
ATOM 609 O O . GLN A 1 83 ? -10.424 -11.153 0.501 1.00 8.70 173 GLN A O 1
ATOM 615 N N . ALA A 1 84 ? -8.733 -12.329 1.410 1.00 8.55 174 ALA A N 1
ATOM 616 C CA . ALA A 1 84 ? -9.606 -13.446 1.759 1.00 8.54 174 ALA A CA 1
ATOM 617 C C . ALA A 1 84 ? -10.694 -13.016 2.735 1.00 9.22 174 ALA A C 1
ATOM 618 O O . ALA A 1 84 ? -11.857 -13.418 2.599 1.00 9.68 174 ALA A O 1
ATOM 620 N N . THR A 1 85 ? -10.341 -12.190 3.729 1.00 8.91 175 THR A N 1
ATOM 621 C CA . THR A 1 85 ? -11.357 -11.753 4.686 1.00 9.31 175 THR A CA 1
ATOM 622 C C . THR A 1 85 ? -12.430 -10.904 4.024 1.00 9.06 175 THR A C 1
ATOM 623 O O . THR A 1 85 ? -13.590 -10.928 4.450 1.00 10.08 175 THR A O 1
ATOM 627 N N . VAL A 1 86 ? -12.070 -10.134 3.001 1.00 8.71 176 VAL A N 1
ATOM 628 C CA . VAL A 1 86 ? -13.075 -9.336 2.315 1.00 9.11 176 VAL A CA 1
ATOM 629 C C . VAL A 1 86 ? -13.983 -10.224 1.478 1.00 9.16 176 VAL A C 1
ATOM 630 O O . VAL A 1 86 ? -15.201 -10.021 1.431 1.00 9.84 176 VAL A O 1
ATOM 634 N N . SER A 1 87 ? -13.405 -11.224 0.806 1.00 8.41 177 SER A N 1
ATOM 635 C CA . SER A 1 87 ? -14.194 -12.079 -0.078 1.00 9.48 177 SER A CA 1
ATOM 636 C C . SER A 1 87 ? -15.309 -12.789 0.675 1.00 9.50 177 SER A C 1
ATOM 637 O O . SER A 1 87 ? -16.430 -12.908 0.164 1.00 10.63 177 SER A O 1
ATOM 640 N N . GLN A 1 88 ? -15.021 -13.286 1.883 1.00 9.34 178 GLN A N 1
ATOM 641 C CA . GLN A 1 88 ? -16.047 -13.990 2.645 1.00 10.51 178 GLN A CA 1
ATOM 642 C C . GLN A 1 88 ? -17.100 -13.053 3.207 1.00 9.95 178 GLN A C 1
ATOM 643 O O . GLN A 1 88 ? -18.161 -13.527 3.626 1.00 12.08 178 GLN A O 1
ATOM 649 N N . ALA A 1 89 ? -16.833 -11.749 3.226 1.00 11.41 179 ALA A N 1
ATOM 650 C CA . ALA A 1 89 ? -17.784 -10.760 3.704 1.00 13.13 179 ALA A CA 1
ATOM 651 C C . ALA A 1 89 ? -18.673 -10.212 2.597 1.00 12.77 179 ALA A C 1
ATOM 652 O O . ALA A 1 89 ? -19.575 -9.419 2.886 1.00 15.09 179 ALA A O 1
ATOM 654 N N . LEU A 1 90 ? -18.448 -10.604 1.346 1.00 12.32 180 LEU A N 1
ATOM 655 C CA . LEU A 1 90 ? -19.290 -10.128 0.256 1.00 12.16 180 LEU A CA 1
ATOM 656 C C . LEU A 1 90 ? -20.703 -10.698 0.378 1.00 14.74 180 LEU A C 1
ATOM 657 O O . LEU A 1 90 ? -20.927 -11.756 0.973 1.00 15.14 180 LEU A O 1
ATOM 662 N N . LYS A 1 91 ? -21.662 -9.980 -0.203 1.00 14.43 181 LYS A N 1
ATOM 663 C CA . LYS A 1 91 ? -23.075 -10.332 -0.167 1.00 16.80 181 LYS A CA 1
ATOM 664 C C . LYS A 1 91 ? -23.570 -10.608 -1.581 1.00 14.50 181 LYS A C 1
ATOM 665 O O . LYS A 1 91 ? -22.928 -10.250 -2.571 1.00 14.92 181 LYS A O 1
ATOM 671 N N . LYS A 1 92 ? -24.743 -11.239 -1.669 1.00 18.41 182 LYS A N 1
ATOM 672 C CA . LYS A 1 92 ? -25.396 -11.400 -2.960 1.00 16.09 182 LYS A CA 1
ATOM 673 C C . LYS A 1 92 ? -25.601 -10.032 -3.591 1.00 17.06 182 LYS A C 1
ATOM 674 O O . LYS A 1 92 ? -26.021 -9.084 -2.920 1.00 17.43 182 LYS A O 1
ATOM 680 N N . GLY A 1 93 ? -25.282 -9.922 -4.880 1.00 16.25 183 GLY A N 1
ATOM 681 C CA . GLY A 1 93 ? -25.331 -8.660 -5.577 1.00 16.45 183 GLY A CA 1
ATOM 682 C C . GLY A 1 93 ? -24.015 -7.913 -5.617 1.00 12.77 183 GLY A C 1
ATOM 683 O O . GLY A 1 93 ? -23.822 -7.068 -6.498 1.00 16.25 183 GLY A O 1
ATOM 684 N N . ASP A 1 94 ? -23.106 -8.194 -4.685 1.00 12.81 184 ASP A N 1
ATOM 685 C CA . ASP A 1 94 ? -21.761 -7.658 -4.782 1.00 12.15 184 ASP A CA 1
ATOM 686 C C . ASP A 1 94 ? -21.016 -8.356 -5.919 1.00 10.48 184 ASP A C 1
ATOM 687 O O . ASP A 1 94 ? -21.409 -9.429 -6.390 1.00 11.56 184 ASP A O 1
ATOM 692 N N . VAL A 1 95 ? -19.930 -7.733 -6.362 1.00 10.24 185 VAL A N 1
ATOM 693 C CA . VAL A 1 95 ? -19.152 -8.225 -7.492 1.00 9.93 185 VAL A CA 1
ATOM 694 C C . VAL A 1 95 ? -17.693 -8.336 -7.083 1.00 9.00 185 VAL A C 1
ATOM 695 O O . VAL A 1 95 ? -17.150 -7.434 -6.436 1.00 10.62 185 VAL A O 1
ATOM 699 N N . GLN A 1 96 ? -17.057 -9.437 -7.467 1.00 8.13 186 GLN A N 1
ATOM 700 C CA . GLN A 1 96 ? -15.612 -9.563 -7.390 1.00 8.40 186 GLN A CA 1
ATOM 701 C C . GLN A 1 96 ? -15.056 -9.556 -8.803 1.00 7.90 186 GLN A C 1
ATOM 702 O O . GLN A 1 96 ? -15.491 -10.350 -9.645 1.00 9.13 186 GLN A O 1
ATOM 708 N N . ILE A 1 97 ? -14.122 -8.647 -9.067 1.00 7.33 187 ILE A N 1
ATOM 709 C CA . ILE A 1 97 ? -13.349 -8.643 -10.304 1.00 7.52 187 ILE A CA 1
ATOM 710 C C . ILE A 1 97 ? -12.004 -9.269 -9.963 1.00 6.85 187 ILE A C 1
ATOM 711 O O . ILE A 1 97 ? -11.196 -8.667 -9.247 1.00 7.57 187 ILE A O 1
ATOM 716 N N . ALA A 1 98 ? -11.792 -10.502 -10.421 1.00 7.82 188 ALA A N 1
ATOM 717 C CA . ALA A 1 98 ? -10.615 -11.291 -10.068 1.00 7.47 188 ALA A CA 1
ATOM 718 C C . ALA A 1 98 ? -9.616 -11.203 -11.214 1.00 7.52 188 ALA A C 1
ATOM 719 O O . ALA A 1 98 ? -9.842 -11.776 -12.288 1.00 8.27 188 ALA A O 1
ATOM 721 N N . ILE A 1 99 ? -8.524 -10.483 -10.999 1.00 7.53 189 ILE A N 1
ATOM 722 C CA . ILE A 1 99 ? -7.534 -10.259 -12.043 1.00 7.44 189 ILE A CA 1
ATOM 723 C C . ILE A 1 99 ? -6.368 -11.205 -11.805 1.00 7.88 189 ILE A C 1
ATOM 724 O O . ILE A 1 99 ? -5.640 -11.079 -10.811 1.00 8.55 189 ILE A O 1
ATOM 729 N N . SER A 1 100 ? -6.169 -12.149 -12.724 1.00 7.77 190 SER A N 1
ATOM 730 C CA . SER A 1 100 ? -5.077 -13.110 -12.594 1.00 7.74 190 SER A CA 1
ATOM 731 C C . SER A 1 100 ? -4.792 -13.644 -13.980 1.00 7.51 190 SER A C 1
ATOM 732 O O . SER A 1 100 ? -5.649 -14.309 -14.565 1.00 8.38 190 SER A O 1
ATOM 735 N N . TYR A 1 101 ? -3.604 -13.366 -14.507 1.00 7.99 191 TYR A N 1
ATOM 736 C CA . TYR A 1 101 ? -3.280 -13.857 -15.841 1.00 8.12 191 TYR A CA 1
ATOM 737 C C . TYR A 1 101 ? -3.313 -15.376 -15.880 1.00 8.32 191 TYR A C 1
ATOM 738 O O . TYR A 1 101 ? -3.954 -15.965 -16.751 1.00 9.09 191 TYR A O 1
ATOM 747 N N . SER A 1 102 ? -2.644 -16.026 -14.929 1.00 8.69 192 SER A N 1
ATOM 748 C CA . SER A 1 102 ? -2.606 -17.485 -14.912 1.00 9.59 192 SER A CA 1
ATOM 749 C C . SER A 1 102 ? -3.941 -18.091 -14.497 1.00 9.07 192 SER A C 1
ATOM 750 O O . SER A 1 102 ? -4.274 -19.202 -14.929 1.00 10.94 192 SER A O 1
ATOM 753 N N . GLY A 1 103 ? -4.704 -17.399 -13.654 1.00 9.19 193 GLY A N 1
ATOM 754 C CA . GLY A 1 103 ? -5.894 -17.980 -13.074 1.00 9.79 193 GLY A CA 1
ATOM 755 C C . GLY A 1 103 ? -5.630 -19.126 -12.126 1.00 9.83 193 GLY A C 1
ATOM 756 O O . GLY A 1 103 ? -6.567 -19.844 -11.762 1.00 10.81 193 GLY A O 1
ATOM 757 N N . SER A 1 104 ? -4.384 -19.300 -11.676 1.00 10.32 194 SER A N 1
ATOM 758 C CA . SER A 1 104 ? -4.034 -20.453 -10.857 1.00 11.24 194 SER A CA 1
ATOM 759 C C . SER A 1 104 ? -3.231 -20.076 -9.618 1.00 13.55 194 SER A C 1
ATOM 760 O O . SER A 1 104 ? -2.619 -20.951 -9.002 1.00 18.57 194 SER A O 1
ATOM 763 N N . LYS A 1 105 ? -3.220 -18.805 -9.231 1.00 10.55 195 LYS A N 1
ATOM 764 C CA . LYS A 1 105 ? -2.618 -18.436 -7.957 1.00 11.04 195 LYS A CA 1
ATOM 765 C C . LYS A 1 105 ? -3.576 -18.833 -6.844 1.00 10.04 195 LYS A C 1
ATOM 766 O O . LYS A 1 105 ? -4.745 -18.427 -6.847 1.00 10.58 195 LYS A O 1
ATOM 772 N N . LYS A 1 106 ? -3.079 -19.644 -5.902 1.00 11.30 196 LYS A N 1
ATO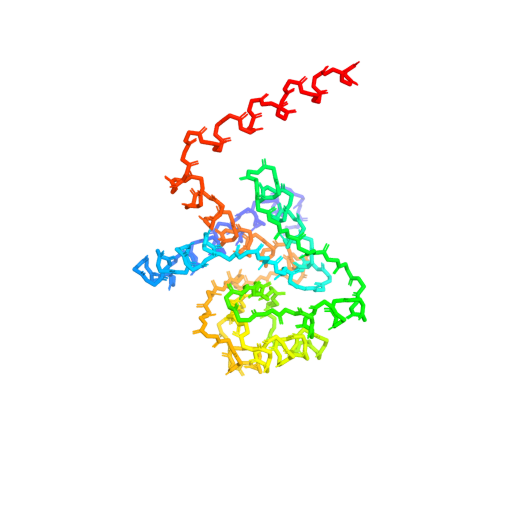M 773 C CA . LYS A 1 106 ? -3.934 -20.247 -4.882 1.00 11.02 196 LYS A CA 1
ATOM 774 C C . LYS A 1 106 ? -4.760 -19.205 -4.144 1.00 10.19 196 LYS A C 1
ATOM 775 O O . LYS A 1 106 ? -5.952 -19.415 -3.883 1.00 10.40 196 LYS A O 1
ATOM 781 N N . GLU A 1 107 ? -4.136 -18.080 -3.787 1.00 9.77 197 GLU A N 1
ATOM 782 C CA . GLU A 1 107 ? -4.816 -17.058 -3.000 1.00 10.06 197 GLU A CA 1
ATOM 783 C C . GLU A 1 107 ? -5.992 -16.463 -3.761 1.00 9.42 197 GLU A C 1
ATOM 784 O O . GLU A 1 107 ? -7.050 -16.193 -3.180 1.00 9.95 197 GLU A O 1
ATOM 790 N N . ILE A 1 108 ? -5.818 -16.241 -5.062 1.00 8.41 198 ILE A N 1
ATOM 791 C CA . ILE A 1 108 ? -6.856 -15.600 -5.857 1.00 8.29 198 ILE A CA 1
ATOM 792 C C . ILE A 1 108 ? -7.981 -16.581 -6.156 1.00 8.30 198 ILE A C 1
ATOM 793 O O . ILE A 1 108 ? -9.163 -16.212 -6.148 1.00 8.22 198 ILE A O 1
ATOM 798 N N . VAL A 1 109 ? -7.634 -17.849 -6.405 1.00 9.07 199 VAL A N 1
ATOM 799 C CA . VAL A 1 109 ? -8.654 -18.880 -6.569 1.00 8.60 199 VAL A CA 1
ATOM 800 C C . VAL A 1 109 ? -9.478 -19.007 -5.295 1.00 9.55 199 VAL A C 1
ATOM 801 O O . VAL A 1 109 ? -10.712 -19.076 -5.337 1.00 9.94 199 VAL A O 1
ATOM 805 N N . LEU A 1 110 ? -8.805 -19.022 -4.140 1.00 9.56 200 LEU A N 1
ATOM 806 C CA . LEU A 1 110 ? -9.510 -19.127 -2.867 1.00 10.49 200 LEU A CA 1
ATOM 807 C C . LEU A 1 110 ? -10.471 -17.960 -2.658 1.00 9.23 200 LEU A C 1
ATOM 808 O O . LEU A 1 110 ? -11.601 -18.154 -2.196 1.00 10.08 200 LEU A O 1
ATOM 813 N N . CYS A 1 111 ? -10.035 -16.738 -2.973 1.00 9.18 201 CYS A N 1
ATOM 814 C CA . CYS A 1 111 ? -10.928 -15.584 -2.861 1.00 9.26 201 CYS A CA 1
ATOM 815 C C . CYS A 1 111 ? -12.144 -15.713 -3.766 1.00 8.97 201 CYS A C 1
ATOM 816 O O . CYS A 1 111 ? -13.247 -15.286 -3.396 1.00 8.88 201 CYS A O 1
ATOM 819 N N . ALA A 1 112 ? -11.956 -16.256 -4.971 1.00 8.78 202 ALA A N 1
ATOM 820 C CA . ALA A 1 112 ? -13.084 -16.422 -5.881 1.00 9.49 202 ALA A CA 1
ATOM 821 C C . ALA A 1 112 ? -14.044 -17.485 -5.367 1.00 9.40 202 ALA A C 1
ATOM 822 O O . ALA A 1 112 ? -15.265 -17.317 -5.436 1.00 10.80 202 ALA A O 1
ATOM 824 N N . GLU A 1 113 ? -13.508 -18.587 -4.842 1.00 9.64 203 GLU A N 1
ATOM 825 C CA . GLU A 1 113 ? -14.364 -19.604 -4.243 1.00 11.56 203 GLU A CA 1
ATOM 826 C C . GLU A 1 113 ? -15.174 -19.023 -3.087 1.00 11.27 203 GLU A C 1
ATOM 827 O O . GLU A 1 113 ? -16.381 -19.274 -2.972 1.00 11.87 203 GLU A O 1
ATOM 833 N N . ALA A 1 114 ? -14.531 -18.217 -2.234 1.00 10.32 204 ALA A N 1
ATOM 834 C CA . ALA A 1 114 ? -15.221 -17.643 -1.085 1.00 11.18 204 ALA A CA 1
ATOM 835 C C . ALA A 1 114 ? -16.295 -16.659 -1.522 1.00 10.73 204 ALA A C 1
ATOM 836 O O . ALA A 1 114 ? -17.404 -16.654 -0.972 1.00 12.41 204 ALA A O 1
ATOM 838 N N . ALA A 1 115 ? -15.988 -15.818 -2.512 1.00 10.10 205 ALA A N 1
ATOM 839 C CA . ALA A 1 115 ? -16.979 -14.870 -3.006 1.00 11.26 205 ALA A CA 1
ATOM 840 C C . ALA A 1 115 ? -18.182 -15.599 -3.586 1.00 11.86 205 ALA A C 1
ATOM 841 O O . ALA A 1 115 ? -19.335 -15.254 -3.301 1.00 12.98 205 ALA A O 1
ATOM 843 N N . ARG A 1 116 ? -17.927 -16.622 -4.402 1.00 12.36 206 ARG A N 1
ATOM 844 C CA . ARG A 1 116 ? -19.024 -17.359 -5.014 1.00 14.75 206 ARG A CA 1
ATOM 845 C C . ARG A 1 116 ? -19.885 -18.044 -3.959 1.00 15.12 206 ARG A C 1
ATOM 846 O O . ARG A 1 116 ? -21.116 -18.080 -4.080 1.00 16.71 206 ARG A O 1
ATOM 854 N N . LYS A 1 117 ? -19.257 -18.573 -2.904 1.00 14.72 207 LYS A N 1
ATOM 855 C CA . LYS A 1 117 ? -20.009 -19.225 -1.836 1.00 15.27 207 LYS A CA 1
ATOM 856 C C . LYS A 1 117 ? -20.953 -18.261 -1.132 1.00 14.91 207 LYS A C 1
ATOM 857 O O . LYS A 1 117 ? -22.040 -18.664 -0.700 1.00 16.96 207 LYS A O 1
ATOM 863 N N . GLN A 1 118 ? -20.562 -16.995 -0.996 1.00 13.61 208 GLN A N 1
ATOM 864 C CA . GLN A 1 118 ? -21.425 -15.994 -0.383 1.00 14.85 208 GLN A CA 1
ATOM 865 C C . GLN A 1 118 ? -22.499 -15.477 -1.327 1.00 16.26 208 GLN A C 1
ATOM 866 O O . GLN A 1 118 ? -23.331 -14.666 -0.906 1.00 19.27 208 GLN A O 1
ATOM 872 N N . GLY A 1 119 ? -22.504 -15.918 -2.581 1.00 15.01 209 GLY A N 1
ATOM 873 C CA . GLY A 1 119 ? -23.494 -15.462 -3.529 1.00 16.68 209 GLY A CA 1
ATOM 874 C C .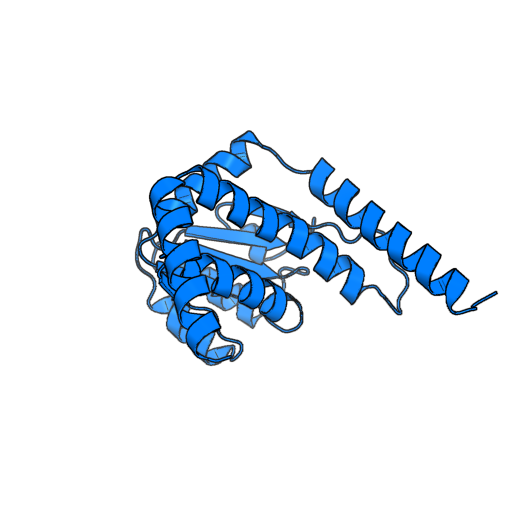 GLY A 1 119 ? -23.088 -14.272 -4.366 1.00 15.50 209 GLY A C 1
ATOM 875 O O . GLY A 1 119 ? -23.921 -13.762 -5.122 1.00 15.44 209 GLY A O 1
ATOM 876 N N . ALA A 1 120 ? -21.844 -13.809 -4.259 1.00 13.29 210 ALA A N 1
ATOM 877 C CA . ALA A 1 120 ? -21.387 -12.696 -5.078 1.00 12.79 210 ALA A CA 1
ATOM 878 C C . ALA A 1 120 ? -21.121 -13.159 -6.509 1.00 12.13 210 ALA A C 1
ATOM 879 O O . ALA A 1 120 ? -20.930 -14.349 -6.781 1.00 13.21 210 ALA A O 1
ATOM 881 N N . THR A 1 121 ? -21.117 -12.196 -7.431 1.00 12.19 211 THR A N 1
ATOM 882 C CA . THR A 1 121 ? -20.827 -12.461 -8.836 1.00 11.19 211 THR A CA 1
ATOM 883 C C . THR A 1 121 ? -19.335 -12.293 -9.088 1.00 10.74 211 THR A C 1
ATOM 884 O O . THR A 1 121 ? -18.763 -11.253 -8.752 1.00 12.11 211 THR A O 1
ATOM 888 N N . VAL A 1 122 ? -18.712 -13.308 -9.684 1.00 10.27 212 VAL A N 1
ATOM 889 C CA . VAL A 1 122 ? -17.274 -13.325 -9.936 1.00 9.73 212 VAL A CA 1
ATOM 890 C C . VAL A 1 122 ? -17.033 -13.104 -11.424 1.00 9.30 212 VAL A C 1
ATOM 891 O O . VAL A 1 122 ? -17.522 -13.872 -12.263 1.00 10.35 212 VAL A O 1
ATOM 895 N N . ILE A 1 123 ? -16.273 -12.063 -11.745 1.00 8.26 213 ILE A N 1
ATOM 896 C CA . ILE A 1 123 ? -15.843 -11.753 -13.105 1.00 8.63 213 ILE A CA 1
ATOM 897 C C . ILE A 1 123 ? -14.335 -11.922 -13.136 1.00 8.10 213 ILE A C 1
ATOM 898 O O . ILE A 1 123 ? -13.612 -11.182 -12.457 1.00 9.26 213 ILE A O 1
ATOM 903 N N . ALA A 1 124 ? -13.853 -12.880 -13.925 1.00 8.45 214 ALA A N 1
ATOM 904 C CA . ALA A 1 124 ? -12.421 -13.117 -14.041 1.00 8.90 214 ALA A CA 1
ATOM 905 C C . ALA A 1 124 ? -11.850 -12.378 -15.242 1.00 8.08 214 ALA A C 1
ATOM 906 O O . ALA A 1 124 ? -12.474 -12.314 -16.304 1.00 10.43 214 ALA A O 1
ATOM 908 N N . ILE A 1 125 ? -10.664 -11.811 -15.061 1.00 7.55 215 ILE A N 1
ATOM 909 C CA . ILE A 1 125 ? -9.886 -11.204 -16.134 1.00 7.76 215 ILE A CA 1
ATOM 910 C C . ILE A 1 125 ? -8.596 -12.010 -16.204 1.00 7.33 215 ILE A C 1
ATOM 911 O O . ILE A 1 125 ? -7.736 -11.890 -15.322 1.00 7.86 215 ILE A O 1
ATOM 916 N N . THR A 1 126 ? -8.473 -12.867 -17.221 1.00 7.82 216 THR A N 1
ATOM 917 C CA . THR A 1 126 ? -7.491 -13.943 -17.168 1.00 8.73 216 THR A CA 1
ATOM 918 C C . THR A 1 126 ? -7.091 -14.363 -18.578 1.00 8.82 216 THR A C 1
ATOM 919 O O . THR A 1 126 ? -7.787 -14.072 -19.554 1.00 9.12 216 THR A O 1
ATOM 923 N N . SER A 1 127 ? -5.955 -15.061 -18.668 1.00 8.53 217 SER A N 1
ATOM 924 C CA . SER A 1 127 ? -5.444 -15.563 -19.935 1.00 9.70 217 SER A CA 1
ATOM 925 C C . SER A 1 127 ? -6.385 -16.603 -20.531 1.00 9.95 217 SER A C 1
ATOM 926 O O . SER A 1 127 ? -7.258 -17.166 -19.858 1.00 10.23 217 SER A O 1
ATOM 929 N N . LEU A 1 128 ? -6.186 -16.859 -21.823 1.00 12.06 218 LEU A N 1
ATOM 930 C CA . LEU A 1 128 ? -7.001 -17.817 -22.562 1.00 14.76 218 LEU A CA 1
ATOM 931 C C . LEU A 1 128 ? -6.468 -19.230 -22.305 1.00 14.78 218 LEU A C 1
ATOM 932 O O . LEU A 1 128 ? -5.865 -19.872 -23.169 1.00 16.81 218 LEU A O 1
ATOM 937 N N . THR A 1 129 ? -6.713 -19.707 -21.079 1.00 14.43 219 THR A N 1
ATOM 938 C CA . THR A 1 129 ? -6.308 -21.030 -20.604 1.00 13.96 219 THR A CA 1
ATOM 939 C C . THR A 1 129 ? -7.387 -21.576 -19.667 1.00 13.65 219 THR A C 1
ATOM 940 O O . THR A 1 129 ? -8.192 -20.821 -19.117 1.00 14.24 219 THR A O 1
ATOM 944 N N . ASP A 1 130 ? -7.368 -22.902 -19.459 1.00 13.53 220 ASP A N 1
ATOM 945 C CA . ASP A 1 130 ? -8.364 -23.625 -18.644 1.00 14.00 220 ASP A CA 1
ATOM 946 C C . ASP A 1 130 ? -7.900 -23.719 -17.184 1.00 16.90 220 ASP A C 1
ATOM 947 O O . ASP A 1 130 ? -7.395 -24.744 -16.720 1.00 19.42 220 ASP A O 1
ATOM 952 N N . SER A 1 131 ? -8.135 -22.631 -16.424 1.00 12.02 221 SER A N 1
ATOM 953 C CA . SER A 1 131 ? -7.624 -22.436 -15.070 1.00 11.45 221 SER A CA 1
ATOM 954 C C . SER A 1 131 ? -8.715 -22.639 -14.027 1.00 11.27 221 SER A C 1
ATOM 955 O O . SER A 1 131 ? -9.909 -22.568 -14.332 1.00 10.87 221 SER A O 1
ATOM 958 N N . PRO A 1 132 ? -8.335 -22.880 -12.766 1.00 11.20 222 PRO A N 1
ATOM 959 C CA . PRO A 1 132 ? -9.357 -22.932 -11.707 1.00 12.20 222 PRO A CA 1
ATOM 960 C C . PRO A 1 132 ? -10.178 -21.660 -11.610 1.00 10.91 222 PRO A C 1
ATOM 961 O O . PRO A 1 132 ? -11.384 -21.720 -11.345 1.00 11.98 222 PRO A O 1
ATOM 965 N N . LEU A 1 133 ? -9.554 -20.496 -11.807 1.00 10.06 223 LEU A N 1
ATOM 966 C CA . LEU A 1 133 ? -10.310 -19.251 -11.722 1.00 9.71 223 LEU A CA 1
ATOM 967 C C . LEU A 1 133 ? -11.362 -19.171 -12.821 1.00 9.31 223 LEU A C 1
ATOM 968 O O . LEU A 1 133 ? -12.513 -18.807 -12.563 1.00 9.84 223 LEU A O 1
ATOM 973 N N . ARG A 1 134 ? -10.988 -19.517 -14.055 1.00 9.60 224 ARG A N 1
ATOM 974 C CA . ARG A 1 134 ? -11.965 -19.502 -15.137 1.00 9.67 224 ARG A CA 1
ATOM 975 C C . ARG A 1 134 ? -13.133 -20.441 -14.852 1.00 10.18 224 ARG A C 1
ATOM 976 O O . ARG A 1 134 ? -14.279 -20.130 -15.194 1.00 11.57 224 ARG A O 1
ATOM 984 N N . ARG A 1 135 ? -12.877 -21.571 -14.188 1.00 10.77 225 ARG A N 1
ATOM 985 C CA . ARG A 1 135 ? -13.965 -22.491 -13.862 1.00 12.27 225 ARG A CA 1
ATOM 986 C C . ARG A 1 135 ? -14.871 -21.967 -12.749 1.00 12.72 225 ARG A C 1
ATOM 987 O O . ARG A 1 135 ? -16.032 -22.383 -12.666 1.00 17.37 225 ARG A O 1
ATOM 995 N N . LEU A 1 136 ? -14.379 -21.061 -11.902 1.00 10.91 226 LEU A N 1
ATOM 996 C CA . LEU A 1 136 ? -15.182 -20.491 -10.826 1.00 11.94 226 LEU A CA 1
ATOM 997 C C . LEU A 1 136 ? -15.944 -19.238 -11.235 1.00 11.83 226 LEU A C 1
ATOM 998 O O . LEU A 1 136 ? -16.906 -18.862 -10.556 1.00 13.49 226 LEU A O 1
ATOM 1003 N N . ALA A 1 137 ? -15.539 -18.575 -12.308 1.00 11.44 227 ALA A N 1
ATOM 1004 C CA . ALA A 1 137 ? -16.092 -17.268 -12.625 1.00 12.78 227 ALA A CA 1
ATOM 1005 C C . ALA A 1 137 ? -17.458 -17.396 -13.286 1.00 12.83 227 ALA A C 1
ATOM 1006 O O . ALA A 1 137 ? -17.696 -18.308 -14.081 1.00 15.85 227 ALA A O 1
ATOM 1008 N N . HIS A 1 138 ? -18.354 -16.460 -12.967 1.00 10.89 228 HIS A N 1
ATOM 1009 C CA . HIS A 1 138 ? -19.611 -16.371 -13.703 1.00 11.77 228 HIS A CA 1
ATOM 1010 C C . HIS A 1 138 ? -19.395 -15.819 -15.103 1.00 11.08 228 HIS A C 1
ATOM 1011 O O . HIS A 1 138 ? -20.119 -16.191 -16.033 1.00 13.62 228 HIS A O 1
ATOM 1018 N N . PHE A 1 139 ? -18.417 -14.929 -15.265 1.00 10.92 229 PHE A N 1
ATOM 1019 C CA . PHE A 1 139 ? -18.082 -14.326 -16.544 1.00 10.80 229 PHE A CA 1
ATOM 1020 C C . PHE A 1 139 ? -16.572 -14.203 -16.594 1.00 10.67 229 PHE A C 1
ATOM 1021 O O . PHE A 1 139 ? -15.943 -13.904 -15.579 1.00 10.46 229 PHE A O 1
ATOM 1029 N N . THR A 1 140 ? -15.991 -14.416 -17.771 1.00 11.10 230 THR A N 1
ATOM 1030 C CA . THR A 1 140 ? -14.554 -14.256 -17.957 1.00 10.63 230 THR A CA 1
ATOM 1031 C C . THR A 1 140 ? -14.280 -13.333 -19.133 1.00 11.05 230 THR A C 1
ATOM 1032 O O . THR A 1 140 ? -14.886 -13.479 -20.200 1.00 14.06 230 THR A O 1
ATOM 1036 N N . LEU A 1 141 ? -13.370 -12.387 -18.927 1.00 9.04 231 LEU A N 1
ATOM 1037 C CA . LEU A 1 141 ? -12.830 -11.546 -19.985 1.00 9.88 231 LEU A CA 1
ATOM 1038 C C . LEU A 1 141 ? -11.388 -11.963 -20.221 1.00 8.43 231 LEU A C 1
ATOM 1039 O O . LEU A 1 141 ? -10.612 -12.086 -19.269 1.00 9.70 231 LEU A O 1
ATOM 1044 N N . ASP A 1 142 ? -11.031 -12.177 -21.480 1.00 8.49 232 ASP A N 1
ATOM 1045 C CA . ASP A 1 142 ? -9.748 -12.766 -21.820 1.00 9.48 232 ASP A CA 1
ATOM 1046 C C . ASP A 1 142 ? -8.681 -11.701 -22.010 1.00 9.24 232 ASP A C 1
ATOM 1047 O O . ASP A 1 142 ? -8.940 -10.633 -22.575 1.00 11.61 232 ASP A O 1
ATOM 1052 N N . THR A 1 143 ? -7.469 -12.006 -21.550 1.00 8.98 233 THR A N 1
ATOM 1053 C CA . THR A 1 143 ? -6.316 -11.141 -21.757 1.00 9.88 233 THR A CA 1
ATOM 1054 C C . THR A 1 143 ? -5.221 -11.969 -22.408 1.00 10.16 233 THR A C 1
ATOM 1055 O O . THR A 1 143 ? -4.849 -13.024 -21.888 1.00 15.36 233 THR A O 1
ATOM 1059 N N . VAL A 1 144 ? -4.718 -11.498 -23.547 1.00 9.86 234 VAL A N 1
ATOM 1060 C CA . VAL A 1 144 ? -3.717 -12.207 -24.335 1.00 13.05 234 VAL A CA 1
ATOM 1061 C C . VAL A 1 144 ? -2.484 -11.325 -24.423 1.00 11.36 234 VAL A C 1
ATOM 1062 O O . VAL A 1 144 ? -2.545 -10.218 -24.968 1.00 12.69 234 VAL A O 1
ATOM 1066 N N . SER A 1 145 ? -1.371 -11.810 -23.880 1.00 12.70 235 SER A N 1
ATOM 1067 C CA . SER A 1 145 ? -0.119 -11.075 -23.967 1.00 14.82 235 SER A CA 1
ATOM 1068 C C . SER A 1 145 ? 0.551 -11.232 -25.320 1.00 15.52 235 SER A C 1
ATOM 1069 O O . SER A 1 145 ? 1.379 -10.390 -25.687 1.00 17.49 235 SER A O 1
ATOM 1072 N N . GLY A 1 146 ? 0.195 -12.271 -26.069 1.00 15.12 236 GLY A N 1
ATOM 1073 C CA . GLY A 1 146 ? 0.921 -12.627 -27.269 1.00 18.25 236 GLY A CA 1
ATOM 1074 C C . GLY A 1 146 ? 2.230 -13.315 -26.935 1.00 18.62 236 GLY A C 1
ATOM 1075 O O . GLY A 1 146 ? 2.589 -13.528 -25.775 1.00 19.27 236 GLY A O 1
ATOM 1076 N N . GLU A 1 147 ? 2.959 -13.677 -27.986 1.00 20.43 237 GLU A N 1
ATOM 1077 C CA . GLU A 1 147 ? 4.288 -14.250 -27.822 1.00 23.54 237 GLU A CA 1
ATOM 1078 C C . GLU A 1 147 ? 5.256 -13.130 -27.467 1.00 24.28 237 GLU A C 1
ATOM 1079 O O . GLU A 1 147 ? 5.491 -12.221 -28.271 1.00 28.31 237 GLU A O 1
ATOM 1085 N N . THR A 1 148 ? 5.808 -13.188 -26.263 1.00 19.82 238 THR A N 1
ATOM 1086 C CA . THR A 1 148 ? 6.614 -12.105 -25.725 1.00 19.12 238 THR A CA 1
ATOM 1087 C C . THR A 1 148 ? 8.046 -12.576 -25.508 1.00 18.68 238 THR A C 1
ATOM 1088 O O . THR A 1 148 ? 8.304 -13.767 -25.307 1.00 20.26 238 THR A O 1
ATOM 1092 N N . GLU A 1 149 ? 8.979 -11.632 -25.566 1.00 17.99 239 GLU A N 1
ATOM 1093 C CA . GLU A 1 149 ? 10.349 -11.911 -25.161 1.00 17.31 239 GLU A CA 1
ATOM 1094 C C . GLU A 1 149 ? 10.438 -11.917 -23.640 1.00 17.07 239 GLU A C 1
ATOM 1095 O O . GLU A 1 149 ? 9.676 -11.234 -22.951 1.00 18.75 239 GLU A O 1
ATOM 1101 N N . TRP A 1 150 ? 11.392 -12.690 -23.113 1.00 16.00 240 TRP A N 1
ATOM 1102 C CA . TRP A 1 150 ? 11.410 -12.936 -21.673 1.00 16.85 240 TRP A CA 1
ATOM 1103 C C . TRP A 1 150 ? 11.628 -11.662 -20.863 1.00 16.99 240 TRP A C 1
ATOM 1104 O O . TRP A 1 150 ? 11.130 -11.557 -19.738 1.00 19.90 240 TRP A O 1
ATOM 1115 N N . ARG A 1 151 ? 12.355 -10.683 -21.407 1.00 13.82 241 ARG A N 1
ATOM 1116 C CA . ARG A 1 151 ? 12.639 -9.479 -20.633 1.00 14.09 241 ARG A CA 1
ATOM 1117 C C . ARG A 1 151 ? 11.411 -8.594 -20.471 1.00 13.22 241 ARG A C 1
ATOM 1118 O O . ARG A 1 151 ? 11.388 -7.741 -19.574 1.00 17.28 241 ARG A O 1
ATOM 1126 N N . SER A 1 152 ? 10.384 -8.790 -21.300 1.00 13.81 242 SER A N 1
ATOM 1127 C CA . SER A 1 152 ? 9.227 -7.904 -21.302 1.00 14.05 242 SER A CA 1
ATOM 1128 C C . SER A 1 152 ? 7.891 -8.627 -21.165 1.00 13.98 242 SER A C 1
ATOM 1129 O O . SER A 1 152 ? 6.844 -7.994 -21.342 1.00 14.01 242 SER A O 1
ATOM 1132 N N . SER A 1 153 ? 7.892 -9.924 -20.841 1.00 15.73 243 SER A N 1
ATOM 1133 C CA . SER A 1 153 ? 6.637 -10.670 -20.756 1.00 15.82 243 SER A CA 1
ATOM 1134 C C . SER A 1 153 ? 5.660 -10.020 -19.781 1.00 13.62 243 SER A C 1
ATOM 1135 O O . SER A 1 153 ? 4.464 -9.890 -20.076 1.00 13.51 243 SER A O 1
ATOM 1138 N N . SER A 1 154 ? 6.146 -9.583 -18.618 1.00 12.17 244 SER A N 1
ATOM 1139 C CA . SER A 1 154 ? 5.214 -9.046 -17.633 1.00 11.87 244 SER A CA 1
ATOM 1140 C C . SER A 1 154 ? 4.638 -7.716 -18.093 1.00 12.06 244 SER A C 1
ATOM 1141 O O . SER A 1 154 ? 3.504 -7.375 -17.746 1.00 11.49 244 SER A O 1
ATOM 1144 N N . MET A 1 155 ? 5.386 -6.995 -18.912 1.00 12.20 245 MET A N 1
ATOM 1145 C CA . MET A 1 155 ? 4.952 -5.636 -19.341 1.00 12.15 245 MET A CA 1
ATOM 1146 C C . MET A 1 155 ? 3.853 -5.751 -20.388 1.00 11.02 245 MET A C 1
ATOM 1147 O O . MET A 1 155 ? 2.872 -5.049 -20.263 1.00 12.48 245 MET A O 1
ATOM 1152 N N . SER A 1 156 ? 4.021 -6.634 -21.353 1.00 12.37 246 SER A N 1
ATOM 1153 C CA . SER A 1 156 ? 2.974 -6.823 -22.346 1.00 13.48 246 SER A CA 1
ATOM 1154 C C . SER A 1 156 ? 1.731 -7.464 -21.737 1.00 10.88 246 SER A C 1
ATOM 1155 O O . SER A 1 156 ? 0.609 -7.152 -22.151 1.00 11.39 246 SER A O 1
ATOM 1158 N N . THR A 1 157 ? 1.909 -8.336 -20.743 1.00 10.17 247 THR A N 1
ATOM 1159 C CA . THR A 1 157 ? 0.767 -8.877 -20.013 1.00 9.83 247 THR A CA 1
ATOM 1160 C C . THR A 1 157 ? -0.031 -7.758 -19.353 1.00 8.30 247 THR A C 1
ATOM 1161 O O . THR A 1 157 ? -1.259 -7.693 -19.476 1.00 9.20 247 THR A O 1
ATOM 1165 N N . ARG A 1 158 ? 0.662 -6.873 -18.634 1.00 8.26 248 ARG A N 1
ATOM 1166 C CA . ARG A 1 158 ? 0.001 -5.742 -17.994 1.00 8.29 248 ARG A CA 1
ATOM 1167 C C . ARG A 1 158 ? -0.716 -4.868 -19.018 1.00 8.00 248 ARG A C 1
ATOM 1168 O O . ARG A 1 158 ? -1.831 -4.396 -18.769 1.00 8.00 248 ARG A O 1
ATOM 1176 N N . THR A 1 159 ? -0.090 -4.633 -20.174 1.00 8.71 249 THR A N 1
ATOM 1177 C CA . THR A 1 159 ? -0.738 -3.852 -21.224 1.00 9.33 249 THR A CA 1
ATOM 1178 C C . THR A 1 159 ? -2.057 -4.494 -21.645 1.00 8.95 249 THR A C 1
ATOM 1179 O O . THR A 1 159 ? -3.079 -3.811 -21.776 1.00 8.86 249 THR A O 1
ATOM 1183 N N . ALA A 1 160 ? -2.051 -5.814 -21.853 1.00 8.99 250 ALA A N 1
ATOM 1184 C CA . ALA A 1 160 ? -3.272 -6.520 -22.224 1.00 9.48 250 ALA A CA 1
ATOM 1185 C C . ALA A 1 160 ? -4.324 -6.416 -21.129 1.00 8.77 250 ALA A C 1
ATOM 1186 O O . ALA A 1 160 ? -5.502 -6.176 -21.410 1.00 9.65 250 ALA A O 1
ATOM 1188 N N . GLN A 1 161 ? -3.918 -6.594 -19.868 1.00 7.96 251 GLN A N 1
ATOM 1189 C CA . GLN A 1 161 ? -4.878 -6.515 -18.769 1.00 7.54 251 GLN A CA 1
ATOM 1190 C C . GLN A 1 161 ? -5.496 -5.128 -18.675 1.00 8.20 251 GLN A C 1
ATOM 1191 O O . GLN A 1 161 ? -6.718 -4.994 -18.520 1.00 8.48 251 GLN A O 1
ATOM 1197 N N . ASN A 1 162 ? -4.667 -4.082 -18.773 1.00 7.86 252 ASN A N 1
ATOM 1198 C CA . ASN A 1 162 ? -5.189 -2.723 -18.717 1.00 8.35 252 ASN A CA 1
ATOM 1199 C C . ASN A 1 162 ? -6.136 -2.426 -19.871 1.00 8.65 252 ASN A C 1
ATOM 1200 O O . ASN A 1 162 ? -7.039 -1.601 -19.727 1.00 9.79 252 ASN A O 1
ATOM 1205 N N . SER A 1 163 ? -5.962 -3.076 -21.024 1.00 9.53 253 SER A N 1
ATOM 1206 C CA . SER A 1 163 ? -6.904 -2.814 -22.110 1.00 9.55 253 SER A CA 1
ATOM 1207 C C . SER A 1 163 ? -8.320 -3.241 -21.735 1.00 9.53 253 SER A C 1
ATOM 1208 O O . SER A 1 163 ? -9.295 -2.599 -22.149 1.00 12.34 253 SER A O 1
ATOM 1211 N N . VAL A 1 164 ? -8.454 -4.298 -20.930 1.00 8.56 254 VAL A N 1
ATOM 1212 C CA . VAL A 1 164 ? -9.770 -4.746 -20.485 1.00 8.64 254 VAL A CA 1
ATOM 1213 C C . VAL A 1 164 ? -10.311 -3.849 -19.376 1.00 7.85 254 VAL A C 1
ATOM 1214 O O . VAL A 1 164 ? -11.459 -3.395 -19.431 1.00 8.51 254 VAL A O 1
ATOM 1218 N N . THR A 1 165 ? -9.507 -3.591 -18.343 1.00 7.96 255 THR A N 1
ATOM 1219 C CA . THR A 1 165 ? -9.999 -2.765 -17.242 1.00 7.97 255 THR A CA 1
ATOM 1220 C C . THR A 1 165 ? -10.314 -1.348 -17.708 1.00 8.00 255 THR A C 1
ATOM 1221 O O . THR A 1 165 ? -11.298 -0.747 -17.255 1.00 8.21 255 THR A O 1
ATOM 1225 N N . ASP A 1 166 ? -9.500 -0.802 -18.621 1.00 8.23 256 ASP A N 1
ATOM 1226 C CA . ASP A 1 166 ? -9.766 0.545 -19.126 1.00 8.36 256 ASP A CA 1
ATOM 1227 C C . ASP A 1 166 ? -11.113 0.601 -19.833 1.00 9.49 256 ASP A C 1
ATOM 1228 O O . ASP A 1 166 ? -11.852 1.585 -19.709 1.00 9.35 256 ASP A O 1
ATOM 1233 N N . LEU A 1 167 ? -11.439 -0.446 -20.590 1.00 9.10 257 LEU A N 1
ATOM 1234 C CA . LEU A 1 167 ? -12.711 -0.493 -21.300 1.00 9.86 257 LEU A CA 1
ATOM 1235 C C . LEU A 1 167 ? -13.882 -0.605 -20.329 1.00 9.64 257 LEU A C 1
ATOM 1236 O O . LEU A 1 167 ? -14.920 0.035 -20.529 1.00 11.04 257 LEU A O 1
ATOM 1241 N N . LEU A 1 168 ? -13.724 -1.387 -19.254 1.00 9.25 258 LEU A N 1
ATOM 1242 C CA . LEU A 1 168 ? -14.746 -1.417 -18.211 1.00 9.67 258 LEU A CA 1
ATOM 1243 C C . LEU A 1 168 ? -14.980 -0.023 -17.640 1.00 9.66 258 LEU A C 1
ATOM 1244 O O . LEU A 1 168 ? -16.130 0.398 -17.456 1.00 10.56 258 LEU A O 1
ATOM 1249 N N . PHE A 1 169 ? -13.901 0.712 -17.357 1.00 9.36 259 PHE A N 1
ATOM 1250 C CA . PHE A 1 169 ? -14.051 2.052 -16.804 1.00 9.17 259 PHE A CA 1
ATOM 1251 C C . PHE A 1 169 ? -14.827 2.966 -17.752 1.00 9.12 259 PHE A C 1
ATOM 1252 O O . PHE A 1 169 ? -15.781 3.642 -17.339 1.00 9.82 259 PHE A O 1
ATOM 1260 N N . VAL A 1 170 ? -14.435 3.007 -19.03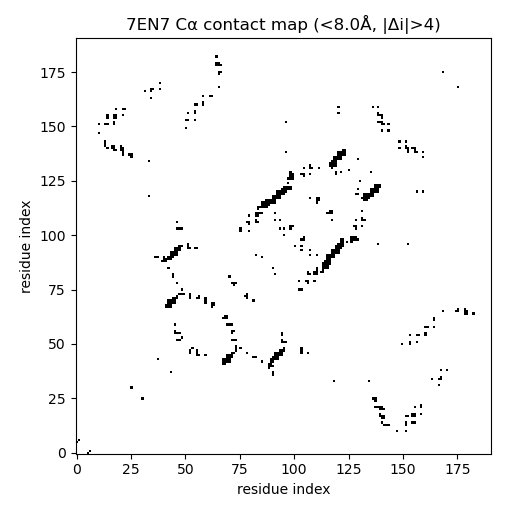1 1.00 9.85 260 VAL A N 1
ATOM 1261 C CA . VAL A 1 170 ? -15.137 3.876 -19.977 1.00 10.31 260 VAL A CA 1
ATOM 1262 C C . VAL A 1 170 ? -16.602 3.476 -20.088 1.00 10.67 260 VAL A C 1
ATOM 1263 O O . VAL A 1 170 ? -17.494 4.333 -20.138 1.00 11.06 260 VAL A O 1
ATOM 1267 N N . GLY A 1 171 ? -16.877 2.169 -20.118 1.00 10.29 261 GLY A N 1
ATOM 1268 C CA . GLY A 1 171 ? -18.261 1.723 -20.173 1.00 10.28 261 GLY A CA 1
ATOM 1269 C C . GLY A 1 171 ? -19.069 2.166 -18.967 1.00 10.80 261 GLY A C 1
ATOM 1270 O O . GLY A 1 171 ? -20.252 2.490 -19.084 1.00 12.08 261 GLY A O 1
ATOM 1271 N N . LEU A 1 172 ? -18.440 2.192 -17.790 1.00 9.95 262 LEU A N 1
ATOM 1272 C CA . LEU A 1 172 ? -19.150 2.615 -16.587 1.00 10.12 262 LEU A CA 1
ATOM 1273 C C . LEU A 1 172 ? -19.384 4.123 -16.576 1.00 11.05 262 LEU A C 1
ATOM 1274 O O . LEU A 1 172 ? -20.439 4.585 -16.124 1.00 11.84 262 LEU A O 1
ATOM 1279 N N . VAL A 1 173 ? -18.417 4.909 -17.061 1.00 11.11 263 VAL A N 1
ATOM 1280 C CA . VAL A 1 173 ? -18.651 6.346 -17.229 1.00 11.80 263 VAL A CA 1
ATOM 1281 C C . VAL A 1 173 ? -19.834 6.585 -18.160 1.00 12.97 263 VAL A C 1
ATOM 1282 O O . VAL A 1 173 ? -20.703 7.421 -17.888 1.00 14.20 263 VAL A O 1
ATOM 1286 N N . GLN A 1 174 ? -19.885 5.834 -19.263 1.00 14.64 264 GLN A N 1
ATOM 1287 C CA . GLN A 1 174 ? -20.945 5.975 -20.257 1.00 17.29 264 GLN A CA 1
ATOM 1288 C C . GLN A 1 174 ? -22.323 5.804 -19.631 1.00 17.33 264 GLN A C 1
ATOM 1289 O O . GLN A 1 174 ? -23.278 6.486 -20.022 1.00 19.57 264 GLN A O 1
ATOM 1295 N N . LEU A 1 175 ? -22.444 4.900 -18.656 1.00 17.72 265 LEU A N 1
ATOM 1296 C CA . LEU A 1 175 ? -23.728 4.559 -18.056 1.00 19.83 265 LEU A CA 1
ATOM 1297 C C . LEU A 1 175 ? -24.233 5.606 -17.076 1.00 18.76 265 LEU A C 1
ATOM 1298 O O . LEU A 1 175 ? -25.439 5.655 -16.815 1.00 22.02 265 LEU A O 1
ATOM 1303 N N . ASN A 1 176 ? -23.349 6.418 -16.497 1.00 16.25 266 ASN A N 1
ATOM 1304 C CA . ASN A 1 176 ? -23.736 7.417 -15.511 1.00 17.00 266 ASN A CA 1
ATOM 1305 C C . ASN A 1 176 ? -22.916 8.677 -15.782 1.00 14.86 266 ASN A C 1
ATOM 1306 O O . ASN A 1 176 ? -22.074 9.084 -14.982 1.00 14.60 266 ASN A O 1
ATOM 1311 N N . ASP A 1 177 ? -23.176 9.311 -16.927 1.00 12.96 267 ASP A N 1
ATOM 1312 C CA . ASP A 1 177 ? -22.240 10.312 -17.423 1.00 12.89 267 ASP A CA 1
ATOM 1313 C C . ASP A 1 177 ? -22.278 11.596 -16.607 1.00 12.07 267 ASP A C 1
ATOM 1314 O O . ASP A 1 177 ? -21.225 12.172 -16.310 1.00 11.59 267 ASP A O 1
ATOM 1319 N N . VAL A 1 178 ? -23.473 12.065 -16.241 1.00 13.83 268 VAL A N 1
ATOM 1320 C CA . VAL A 1 178 ? -23.581 13.332 -15.520 1.00 13.98 268 VAL A CA 1
ATOM 1321 C C . VAL A 1 178 ? -22.877 13.246 -14.173 1.00 13.71 268 VAL A C 1
ATOM 1322 O O . VAL A 1 178 ? -22.039 14.092 -13.834 1.00 13.41 268 VAL A O 1
ATOM 1326 N N . GLU A 1 179 ? -23.207 12.223 -13.383 1.00 14.09 269 GLU A N 1
ATOM 1327 C CA . GLU A 1 179 ? -22.586 12.100 -12.070 1.00 14.71 269 GLU A CA 1
ATOM 1328 C C . GLU A 1 179 ? -21.089 11.847 -12.187 1.00 12.55 269 GLU A C 1
ATOM 1329 O O . GLU A 1 179 ? -20.307 12.378 -11.390 1.00 12.89 269 GLU A O 1
ATOM 1335 N N . SER A 1 180 ? -20.662 11.059 -13.180 1.00 13.38 270 SER A N 1
ATOM 1336 C CA . SER A 1 180 ? -19.229 10.853 -13.381 1.00 12.70 270 SER A CA 1
ATOM 1337 C C . SER A 1 180 ? -18.516 12.171 -13.648 1.00 11.64 270 SER A C 1
ATOM 1338 O O . SER A 1 180 ? -17.461 12.445 -13.069 1.00 11.91 270 SER A O 1
ATOM 1341 N N . LEU A 1 181 ? -19.090 13.010 -14.518 1.00 11.61 271 LEU A N 1
ATOM 1342 C CA . LEU A 1 181 ? -18.465 14.299 -14.808 1.00 11.69 271 LEU A CA 1
ATOM 1343 C C . LEU A 1 181 ? -18.442 15.195 -13.578 1.00 11.51 271 LEU A C 1
ATOM 1344 O O . LEU A 1 181 ? -17.459 15.907 -13.342 1.00 12.40 271 LEU A O 1
ATOM 1349 N N . LYS A 1 182 ? -19.518 15.184 -12.784 1.00 11.54 272 LYS A N 1
ATOM 1350 C CA . LYS A 1 182 ? -19.538 15.985 -11.563 1.00 12.48 272 LYS A CA 1
ATOM 1351 C C . LYS A 1 182 ? -18.439 15.543 -10.611 1.00 11.55 272 LYS A C 1
ATOM 1352 O O . LYS A 1 182 ? -17.762 16.379 -10.000 1.00 12.11 272 LYS A O 1
ATOM 1358 N N . MET A 1 183 ? -18.248 14.230 -10.481 1.00 11.28 273 MET A N 1
ATOM 1359 C CA . MET A 1 183 ? -17.250 13.719 -9.554 1.00 10.24 273 MET A CA 1
ATOM 1360 C C . MET A 1 183 ? -15.841 13.963 -10.064 1.00 10.85 273 MET A C 1
ATOM 1361 O O . MET A 1 183 ? -14.934 14.245 -9.271 1.00 11.15 273 MET A O 1
ATOM 1366 N N . ILE A 1 184 ? -15.645 13.873 -11.380 1.00 12.26 274 ILE A N 1
ATOM 1367 C CA . ILE A 1 184 ? -14.359 14.235 -11.963 1.00 12.75 274 ILE A CA 1
ATOM 1368 C C . ILE A 1 184 ? -14.044 15.702 -11.690 1.00 12.46 274 ILE A C 1
ATOM 1369 O O . ILE A 1 184 ? -12.920 16.045 -11.307 1.00 13.07 274 ILE A O 1
ATOM 1374 N N . GLN A 1 185 ? -15.038 16.588 -11.847 1.00 12.81 275 GLN A N 1
ATOM 1375 C CA . GLN A 1 185 ? -14.800 18.012 -11.608 1.00 13.09 275 GLN A CA 1
ATOM 1376 C C . GLN A 1 185 ? -14.498 18.297 -10.143 1.00 13.23 275 GLN A C 1
ATOM 1377 O O . GLN A 1 185 ? -13.587 19.078 -9.837 1.00 13.26 275 GLN A O 1
ATOM 1383 N N . ARG A 1 186 ? -15.270 17.709 -9.223 1.00 12.40 276 ARG A N 1
ATOM 1384 C CA . ARG A 1 186 ? -15.006 17.940 -7.808 1.00 12.24 276 ARG A CA 1
ATOM 1385 C C . ARG A 1 186 ? -13.620 17.441 -7.438 1.00 11.87 276 ARG A C 1
ATOM 1386 O O . ARG A 1 186 ? -12.903 18.089 -6.665 1.00 12.64 276 ARG A O 1
ATOM 1394 N N . SER A 1 187 ? -13.225 16.291 -7.991 1.00 11.68 277 SER A N 1
ATOM 1395 C CA . SER A 1 187 ? -11.915 15.726 -7.693 1.00 10.96 277 SER A CA 1
ATOM 1396 C C . SER A 1 187 ? -10.795 16.620 -8.204 1.00 11.95 277 SER A C 1
ATOM 1397 O O . SER A 1 187 ? -9.797 16.832 -7.506 1.00 13.17 277 SER A O 1
ATOM 1400 N N . SER A 1 188 ? -10.934 17.138 -9.428 1.00 12.51 278 SER A N 1
ATOM 1401 C CA . SER A 1 188 ? -9.918 18.031 -9.974 1.00 14.69 278 SER A CA 1
ATOM 1402 C C . SER A 1 188 ? -9.821 19.313 -9.160 1.00 14.25 278 SER A C 1
ATOM 1403 O O . SER A 1 188 ? -8.720 19.800 -8.884 1.00 14.24 278 SER A O 1
ATOM 1406 N N . GLU A 1 189 ? -10.966 19.873 -8.765 1.00 13.92 279 GLU A N 1
ATOM 1407 C CA . GLU A 1 189 ? -10.964 21.089 -7.959 1.00 14.83 279 GLU A CA 1
ATOM 1408 C C . GLU A 1 189 ? -10.262 20.867 -6.623 1.00 13.45 279 GLU A C 1
ATOM 1409 O O . GLU A 1 189 ? -9.508 21.727 -6.156 1.00 14.30 279 GLU A O 1
ATOM 1415 N N . LEU A 1 190 ? -10.487 19.708 -5.999 1.00 12.98 280 LEU A N 1
ATOM 1416 C CA . LEU A 1 190 ? -9.869 19.423 -4.706 1.00 13.40 280 LEU A CA 1
ATOM 1417 C C . LEU A 1 190 ? -8.359 19.263 -4.824 1.00 13.49 280 LEU A C 1
ATOM 1418 O O . LEU A 1 190 ? -7.602 19.841 -4.036 1.00 13.57 280 LEU A O 1
ATOM 1423 N N . THR A 1 191 ? -7.898 18.466 -5.791 1.00 13.43 281 THR A N 1
ATOM 1424 C CA . THR A 1 191 ? -6.459 18.247 -5.905 1.00 15.55 281 THR A CA 1
ATOM 1425 C C . THR A 1 191 ? -5.728 19.515 -6.328 1.00 16.33 281 THR A C 1
ATOM 1426 O O . THR A 1 191 ? -4.567 19.713 -5.952 1.00 17.17 281 THR A O 1
ATOM 1430 N N . GLN A 1 192 ? -6.391 20.397 -7.080 1.00 15.07 282 GLN A N 1
ATOM 1431 C CA . GLN A 1 192 ? -5.764 21.669 -7.422 1.00 17.33 282 GLN A CA 1
ATOM 1432 C C . GLN A 1 192 ? -5.543 22.521 -6.180 1.00 15.84 282 GLN A C 1
ATOM 1433 O O . GLN A 1 192 ? -4.626 23.349 -6.149 1.00 17.17 282 GLN A O 1
ATOM 1439 N N . ARG A 1 193 ? -6.353 22.321 -5.139 1.00 15.07 283 ARG A N 1
ATOM 1440 C CA . ARG A 1 193 ? -6.142 23.056 -3.900 1.00 15.73 283 ARG A CA 1
ATOM 1441 C C . ARG A 1 193 ? -4.900 22.596 -3.151 1.00 16.23 283 ARG A C 1
ATOM 1442 O O . ARG A 1 193 ? -4.477 23.272 -2.207 1.00 19.14 283 ARG A O 1
ATOM 1450 N N . LEU A 1 194 ? -4.295 21.484 -3.562 1.00 15.52 284 LEU A N 1
ATOM 1451 C CA . LEU A 1 194 ? -3.059 20.994 -2.970 1.00 14.74 284 LEU A CA 1
ATOM 1452 C C . LEU A 1 194 ? -1.811 21.430 -3.736 1.00 15.84 284 LEU A C 1
ATOM 1453 O O . LEU A 1 194 ? -0.709 20.992 -3.391 1.00 16.41 284 LEU A O 1
ATOM 1458 N N . LYS A 1 195 ? -1.989 22.244 -4.772 1.00 17.39 285 LYS A N 1
ATOM 1459 C CA . LYS A 1 195 ? -0.821 22.715 -5.566 1.00 20.47 285 LYS A CA 1
ATOM 1460 C C . LYS A 1 195 ? 0.103 23.616 -4.731 1.00 22.55 285 LYS A C 1
ATOM 1461 O O . LYS A 1 195 ? -0.344 24.158 -3.712 1.00 22.81 285 LYS A O 1
#

Radius of gyration: 17.25 Å; Cα contacts (8 Å, |Δi|>4): 319; chains: 1; bounding box: 47×47×37 Å

Secondary structure (DSSP, 8-state):
---HHHHHHHHHHH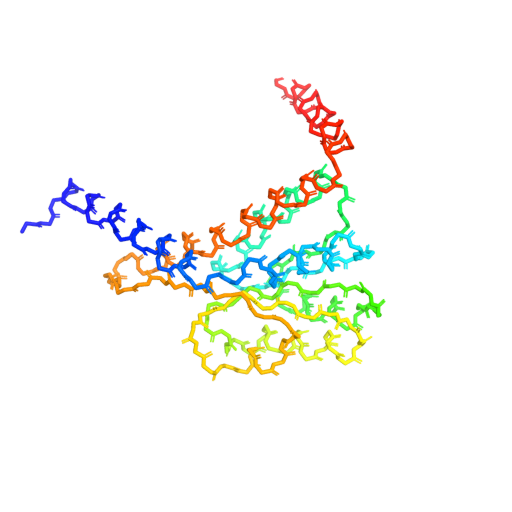HHHHHHHHHHT--HHHHHHHHHHHHT-SSEEEE--HHHHHHHHHHHHHHHHTT--EE--S-HHHHHHHHHT--TT-EEEEE-SSS--HHHHHHHHHHHHTT-EEEEEE-SS--HHHHH-SEEEE----S--TTTHHHHHHHHHHHHHHHHHHHHHHHTHHHHHHHHHHHHHHHHTT-

InterPro domains:
  IPR000281 Helix-turn-helix protein RpiR [PF01418] (1-76)
  IPR000281 Helix-turn-helix protein RpiR [PS51071] (1-77)
  IPR001347 SIS domain [PF01380] (132-260)
  IPR001347 SIS domain [PS51464] (128-268)
  IPR009057 Homedomain-like superfamily [SSF46689] (4-74)
  IPR022821 HTH-type transcriptional regulator MurR [MF_02108] (1-285)
  IPR022821 HTH-type transcriptional regulator MurR [NF012026] (1-285)
  IPR035472 RpiR-like, SIS domain [cd05013] (123-261)
  IPR036388 Winged helix-like DNA-binding domain superfamily [G3DSA:1.10.10.10] (2-75)
  IPR046348 SIS domain superfamily [SSF53697] (111-272)
  IPR047640 HTH-type transcriptional regulator RpiR-like [PTHR30514] (2-283)

Nearest PDB structures (foldseek):
  7en7-assembly1_A  TM=1.005E+00  e=1.074E-33  Escherichia coli K-12
  7en5-assembly1_A  TM=1.004E+00  e=7.155E-32  Escherichia coli K-12
  7en6-assembly1_D  TM=9.688E-01  e=5.025E-27  Escherichia coli
  7en6-assembly1_C  TM=9.776E-01  e=7.517E-27  Escherichia coli
  4ivn-assembly1_A  TM=9.291E-01  e=7.370E-15  Vibrio vulnificus YJ016

B-factor: mean 17.65, std 11.41, range [6.8, 93.43]

GO terms:
  GO:0003700 DNA-binding transcription factor activity (F, IDA)
  GO:0045892 negative regulation of DNA-templated transcription (P, IDA)

Organism: Escherichia coli (strain K12) (NCBI:txid83333)